Protein AF-W3A1I1-F1 (afdb_monomer)

Nearest PDB structures (foldseek):
  2uxw-assembly1_A-2  TM=9.397E-01  e=2.192E-12  Homo sapiens
  7s7g-assembly1_A  TM=9.292E-01  e=1.518E-12  Homo sapiens
  3b96-assembly1_A-2  TM=9.663E-01  e=1.897E-11  Homo sapiens
  8phe-assembly1_B  TM=8.920E-01  e=2.279E-11  Homo sapiens
  3owa-assembly2_C  TM=7.353E-01  e=1.476E-08  Bacillus anthracis str. 'Ames Ancestor'

InterPro domains:
  IPR006089 Acyl-CoA dehydrogenase, conserved site [PS00073] (40-59)
  IPR009075 Acyl-CoA dehydrogenase/oxidase, C-terminal [PF00441] (5-78)
  IPR036250 Acyl-CoA dehydrogenase-like, C-terminal [SSF47203] (3-88)
  IPR049448 ACAD9/ACADV-like, C-terminal domain [PF21343] (129-245)

Organism: NCBI:txid1317064

Secondary structure (DSSP, 8-state):
-HHHHHHHHHTT-S--HHHHHHHHHHHHHHHHHHHHHHHHHHTHHHHSTTSTHHHHHHHHGGGGTSSS-HHHHHHHHHHHHHHHHHHHHHHHHHHHH-TTT-HHHHHHHHHHHHHHHHSPPP-TT--GGGHHHHHHHHHHHHHHHHHHHHHHHHHGGGGGG-HHHHHHHHHHHHHHHHHHHHHHHHHHHHHHT-TTHHHHHHHHHHHHHHHHHHHHHHHHHHHHSHHHHHHHHHHHHHHHHHTS--PPPTTS---

Solvent-accessible surface area (backbone atoms only — not comparable to full-atom values): 13987 Å² total; per-residue (Å²): 72,63,70,57,49,52,51,37,55,77,71,64,53,83,80,61,63,55,58,49,43,38,36,50,45,52,51,29,52,50,50,45,52,53,45,52,50,51,24,61,76,48,44,74,58,19,68,33,85,93,37,68,46,44,55,51,51,60,61,42,58,51,52,46,48,52,100,56,31,41,70,59,39,25,48,49,41,26,50,58,53,47,49,60,51,49,56,52,50,51,54,52,50,59,56,55,73,43,48,88,83,46,54,64,62,49,53,47,52,53,48,54,51,51,42,51,71,77,57,61,79,77,76,78,92,62,41,81,92,46,47,66,46,51,52,49,51,52,53,52,52,51,54,49,51,55,51,52,52,52,47,44,73,73,42,48,87,57,43,78,75,39,53,78,52,34,42,37,48,17,55,37,51,38,50,50,50,46,45,52,36,40,51,52,50,28,26,52,31,49,76,69,64,46,92,59,20,71,57,40,43,54,52,37,44,56,50,35,55,57,48,48,53,51,38,52,52,38,61,48,37,66,73,70,37,54,66,57,55,51,50,50,53,52,52,51,51,52,37,61,75,62,76,44,86,79,82,71,44,95,84,71,64,79,131

Sequence (255 aa):
MAFMTTGMIDRGDPSCEIEAAMCKVYGSEVAFTGINECIQVMGGTGFMKEWPFERLMRDCRILSIFEGTNEILRMLIALSGIRTAGERLSAVGKLLQNPLSDPSSAAKEISDRLQRKFSPTPLEGVHSSLRGPAELLQKRTADFGDAVEFLLRKHGKKIVDEQMQLERIADSAIALFAMTATISRATASLNAGIESAEHEKKLTTLYCDLTSDKIQSLLNGIKTAVKHDQQLREIANEVLKAEKYIPSHATGIDC

Structure (mmCIF, N/CA/C/O backbone):
data_AF-W3A1I1-F1
#
_entry.id   AF-W3A1I1-F1
#
loop_
_atom_site.group_PDB
_atom_site.id
_atom_site.type_symbol
_atom_site.label_atom_id
_atom_site.label_alt_id
_atom_site.label_comp_id
_atom_site.label_asym_id
_atom_site.label_entity_id
_atom_site.label_seq_id
_atom_site.pdbx_PDB_ins_code
_atom_site.Cartn_x
_atom_site.Cartn_y
_atom_site.Cartn_z
_atom_site.occupancy
_atom_site.B_iso_or_equiv
_atom_site.auth_seq_id
_atom_site.auth_comp_id
_atom_site.auth_asym_id
_atom_site.auth_atom_id
_atom_site.pdbx_PDB_model_num
ATOM 1 N N . MET A 1 1 ? 5.749 -7.956 -6.647 1.00 97.00 1 MET A N 1
ATOM 2 C CA . MET A 1 1 ? 4.733 -8.532 -5.745 1.00 97.00 1 MET A CA 1
ATOM 3 C C . MET A 1 1 ? 4.164 -9.811 -6.339 1.00 97.00 1 MET A C 1
ATOM 5 O O . MET A 1 1 ? 4.592 -10.850 -5.884 1.00 97.00 1 MET A O 1
ATOM 9 N N . ALA A 1 2 ? 3.351 -9.771 -7.407 1.00 96.75 2 ALA A N 1
ATOM 10 C CA . ALA A 1 2 ? 2.712 -10.972 -7.978 1.00 96.75 2 ALA A CA 1
ATOM 11 C C . ALA A 1 2 ? 3.659 -12.178 -8.160 1.00 96.75 2 ALA A C 1
ATOM 13 O O . ALA A 1 2 ? 3.474 -13.191 -7.501 1.00 96.75 2 ALA A O 1
ATOM 14 N N . PHE A 1 3 ? 4.733 -12.035 -8.946 1.00 96.75 3 PHE A N 1
ATOM 15 C CA . PHE A 1 3 ? 5.711 -13.117 -9.156 1.00 96.75 3 PHE A CA 1
ATOM 16 C C . PHE A 1 3 ? 6.478 -13.544 -7.895 1.00 96.75 3 PHE A C 1
ATOM 18 O O . PHE A 1 3 ? 6.933 -14.679 -7.798 1.00 96.75 3 PHE A O 1
ATOM 25 N N . MET A 1 4 ? 6.639 -12.640 -6.925 1.00 96.06 4 MET A N 1
ATOM 26 C CA . MET A 1 4 ? 7.259 -12.980 -5.643 1.00 96.06 4 MET A CA 1
ATOM 27 C C . MET A 1 4 ? 6.320 -13.874 -4.830 1.00 96.06 4 MET A C 1
ATOM 29 O O . MET A 1 4 ? 6.761 -14.900 -4.326 1.00 96.06 4 MET A O 1
ATOM 33 N N . THR A 1 5 ? 5.035 -13.519 -4.770 1.00 96.69 5 THR A N 1
ATOM 34 C CA . THR A 1 5 ? 3.997 -14.296 -4.088 1.00 96.69 5 THR A CA 1
ATOM 35 C C . THR A 1 5 ? 3.774 -15.651 -4.755 1.00 96.69 5 THR A C 1
ATOM 37 O O . THR A 1 5 ? 3.736 -16.660 -4.063 1.00 96.69 5 THR A O 1
ATOM 40 N N . THR A 1 6 ? 3.696 -15.724 -6.089 1.00 96.12 6 THR A N 1
ATOM 41 C CA . THR A 1 6 ? 3.586 -17.026 -6.774 1.00 96.12 6 THR A CA 1
ATOM 42 C C . THR A 1 6 ? 4.820 -17.885 -6.523 1.00 96.12 6 THR A C 1
ATOM 44 O O . THR A 1 6 ? 4.684 -19.062 -6.230 1.00 96.12 6 THR A O 1
ATOM 47 N N . GLY A 1 7 ? 6.017 -17.290 -6.515 1.00 96.12 7 GLY A N 1
ATOM 48 C CA . GLY A 1 7 ? 7.240 -18.008 -6.162 1.00 96.12 7 GLY A CA 1
ATOM 49 C C . GLY A 1 7 ? 7.265 -18.523 -4.716 1.00 96.12 7 GLY A C 1
ATOM 50 O O . GLY A 1 7 ? 7.893 -19.544 -4.462 1.00 96.12 7 GLY A O 1
ATOM 51 N N . MET A 1 8 ? 6.609 -17.846 -3.765 1.00 95.12 8 MET A N 1
ATOM 52 C CA . MET A 1 8 ? 6.419 -18.361 -2.396 1.00 95.12 8 MET A CA 1
ATOM 53 C C . MET A 1 8 ? 5.494 -19.583 -2.391 1.00 95.12 8 MET A C 1
ATOM 55 O O . MET A 1 8 ? 5.817 -20.596 -1.774 1.00 95.12 8 MET A O 1
ATOM 59 N N . ILE A 1 9 ? 4.392 -19.516 -3.144 1.00 94.81 9 ILE A N 1
ATOM 60 C CA . ILE A 1 9 ? 3.437 -20.622 -3.290 1.00 94.81 9 ILE A CA 1
ATOM 61 C C . ILE A 1 9 ? 4.110 -21.839 -3.936 1.00 94.81 9 ILE A C 1
ATOM 63 O O . ILE A 1 9 ? 3.995 -22.945 -3.413 1.00 94.81 9 ILE A O 1
ATOM 67 N N . ASP A 1 10 ? 4.867 -21.640 -5.017 1.00 96.50 10 ASP A N 1
ATOM 68 C CA . ASP A 1 10 ? 5.551 -22.720 -5.739 1.00 96.50 10 ASP A CA 1
ATOM 69 C C . ASP A 1 10 ? 6.618 -23.422 -4.881 1.00 96.50 10 ASP A C 1
ATOM 71 O O . ASP A 1 10 ? 6.869 -24.615 -5.050 1.00 96.50 10 ASP A O 1
ATOM 75 N N . ARG A 1 11 ? 7.238 -22.705 -3.931 1.00 95.00 11 ARG A N 1
ATOM 76 C CA . ARG A 1 11 ? 8.167 -23.288 -2.946 1.00 95.00 11 ARG A CA 1
ATOM 77 C C . ARG A 1 11 ? 7.470 -24.046 -1.815 1.00 95.00 11 ARG A C 1
ATOM 79 O O . ARG A 1 11 ? 8.143 -24.760 -1.075 1.00 95.00 11 ARG A O 1
ATOM 86 N N . GLY A 1 12 ? 6.153 -23.900 -1.675 1.00 92.38 12 GLY A N 1
ATOM 87 C CA . GLY A 1 12 ? 5.393 -24.444 -0.554 1.00 92.38 12 GLY A CA 1
ATOM 88 C C . GLY A 1 12 ? 5.574 -23.655 0.746 1.00 92.38 12 GLY A C 1
ATOM 89 O O . GLY A 1 12 ? 5.469 -24.247 1.822 1.00 92.38 12 GLY A O 1
ATOM 90 N N . ASP A 1 13 ? 5.856 -22.347 0.668 1.00 91.25 13 ASP A N 1
ATOM 91 C CA . ASP A 1 13 ? 5.963 -21.496 1.856 1.00 91.25 13 ASP A CA 1
ATOM 92 C C . ASP A 1 13 ? 4.614 -21.488 2.617 1.00 91.25 13 ASP A C 1
ATOM 94 O O . ASP A 1 13 ? 3.542 -21.404 2.002 1.00 91.25 13 ASP A O 1
ATOM 98 N N . PRO A 1 14 ? 4.623 -21.587 3.959 1.00 75.31 14 PRO A N 1
ATOM 99 C CA . PRO A 1 14 ? 3.393 -21.644 4.736 1.00 75.31 14 PRO A CA 1
ATOM 100 C C . PRO A 1 14 ? 2.635 -20.311 4.653 1.00 75.31 14 PRO A C 1
ATOM 102 O O . PRO A 1 14 ? 3.198 -19.260 4.941 1.00 75.31 14 PRO A O 1
ATOM 105 N N . SER A 1 15 ? 1.344 -20.386 4.302 1.00 82.81 15 SER A N 1
ATOM 106 C CA . SER A 1 15 ? 0.356 -19.288 4.289 1.00 82.81 15 SER A CA 1
ATOM 107 C C . SER A 1 15 ? 0.797 -18.004 3.561 1.00 82.81 15 SER A C 1
ATOM 109 O O . SER A 1 15 ? 1.339 -17.096 4.178 1.00 82.81 15 SER A O 1
ATOM 111 N N . CYS A 1 16 ? 0.463 -17.884 2.271 1.00 91.88 16 CYS A N 1
ATOM 112 C CA . CYS A 1 16 ? 0.697 -16.678 1.448 1.00 91.88 16 CYS A CA 1
ATOM 113 C C . CYS A 1 16 ? -0.545 -15.764 1.341 1.00 91.88 16 CYS A C 1
ATOM 115 O O . CYS A 1 16 ? -0.722 -15.028 0.368 1.00 91.88 16 CYS A O 1
ATOM 117 N N . GLU A 1 17 ? -1.475 -15.880 2.290 1.00 92.69 17 GLU A N 1
ATOM 118 C CA . GLU A 1 17 ? -2.806 -15.257 2.237 1.00 92.69 17 GLU A CA 1
ATOM 119 C C . GLU A 1 17 ? -2.725 -13.727 2.324 1.00 92.69 17 GLU A C 1
ATOM 121 O O . GLU A 1 17 ? -3.408 -13.014 1.585 1.00 92.69 17 GLU A O 1
ATOM 126 N N . ILE A 1 18 ? -1.857 -13.218 3.203 1.00 94.81 18 ILE A N 1
ATOM 127 C CA . ILE A 1 18 ? -1.658 -11.780 3.402 1.00 94.81 18 ILE A CA 1
ATOM 128 C C . ILE A 1 18 ? -0.973 -11.181 2.169 1.00 94.81 18 ILE A C 1
ATOM 130 O O . ILE A 1 18 ? -1.408 -10.147 1.664 1.00 94.81 18 ILE A O 1
ATOM 134 N N . GLU A 1 19 ? 0.053 -11.844 1.640 1.00 96.25 19 GLU A N 1
ATOM 135 C CA . GLU A 1 19 ? 0.784 -11.432 0.443 1.00 96.25 19 GLU A CA 1
ATOM 136 C C . GLU A 1 19 ? -0.127 -11.418 -0.790 1.00 96.25 19 GLU A C 1
ATOM 138 O O . GLU A 1 19 ? -0.058 -10.488 -1.597 1.00 96.25 19 GLU A O 1
ATOM 143 N N . ALA A 1 20 ? -1.016 -12.407 -0.927 1.00 96.44 20 ALA A N 1
ATOM 144 C CA . ALA A 1 20 ? -2.016 -12.452 -1.991 1.00 96.44 20 ALA A CA 1
ATOM 145 C C . ALA A 1 20 ? -3.022 -11.294 -1.876 1.00 96.44 20 ALA A C 1
ATOM 147 O O . ALA A 1 20 ? -3.282 -10.604 -2.867 1.00 96.44 20 ALA A O 1
ATOM 148 N N . ALA A 1 21 ? -3.524 -11.011 -0.669 1.00 97.75 21 ALA A N 1
ATOM 149 C CA . ALA A 1 21 ? -4.403 -9.868 -0.425 1.00 97.75 21 ALA A CA 1
ATOM 150 C C . ALA A 1 21 ? -3.706 -8.535 -0.755 1.00 97.75 21 ALA A C 1
ATOM 152 O O . ALA A 1 21 ? -4.279 -7.688 -1.445 1.00 97.75 21 ALA A O 1
ATOM 153 N N . MET A 1 22 ? -2.445 -8.365 -0.339 1.00 98.44 22 MET A N 1
ATOM 154 C CA . MET A 1 22 ? -1.644 -7.182 -0.672 1.00 98.44 22 MET A CA 1
ATOM 155 C C . MET A 1 22 ? -1.449 -7.036 -2.185 1.00 98.44 22 MET A C 1
ATOM 157 O O . MET A 1 22 ? -1.569 -5.931 -2.713 1.00 98.44 22 MET A O 1
ATOM 161 N N . CYS A 1 23 ? -1.183 -8.138 -2.897 1.00 97.88 23 CYS A N 1
ATOM 162 C CA . CYS A 1 23 ? -1.087 -8.151 -4.356 1.00 97.88 23 CYS A CA 1
ATOM 163 C C . CYS A 1 23 ? -2.375 -7.678 -5.028 1.00 97.88 23 CYS A C 1
ATOM 165 O O . CYS A 1 23 ? -2.304 -6.871 -5.954 1.00 97.88 23 CYS A O 1
ATOM 167 N N . LYS A 1 24 ? -3.533 -8.160 -4.567 1.00 98.00 24 LYS A N 1
ATOM 168 C CA . LYS A 1 24 ? -4.839 -7.807 -5.131 1.00 98.00 24 LYS A CA 1
ATOM 169 C C . LYS A 1 24 ? -5.129 -6.318 -4.951 1.00 98.00 24 LYS A C 1
ATOM 171 O O . LYS A 1 24 ? -5.426 -5.625 -5.929 1.00 98.00 24 LYS A O 1
ATOM 176 N N . VAL A 1 25 ? -5.001 -5.809 -3.723 1.00 98.62 25 VAL A N 1
ATOM 177 C CA . VAL A 1 25 ? -5.250 -4.389 -3.422 1.00 98.62 25 VAL A CA 1
ATOM 178 C C . VAL A 1 25 ? -4.300 -3.504 -4.228 1.00 98.62 25 VAL A C 1
ATOM 180 O O . VAL A 1 25 ? -4.753 -2.654 -4.991 1.00 98.62 25 VAL A O 1
ATOM 183 N N . TYR A 1 26 ? -2.992 -3.767 -4.153 1.00 98.44 26 TYR A N 1
ATOM 184 C CA . TYR A 1 26 ? -1.992 -2.965 -4.855 1.00 98.44 26 TYR A CA 1
ATOM 185 C C . TYR A 1 26 ? -2.172 -3.005 -6.377 1.00 98.44 26 TYR A C 1
ATOM 187 O O . TYR A 1 26 ? -2.166 -1.969 -7.039 1.00 98.44 26 TYR A O 1
ATOM 195 N N . GLY A 1 27 ? -2.352 -4.201 -6.943 1.00 98.00 27 GLY A N 1
ATOM 196 C CA . GLY A 1 27 ? -2.474 -4.394 -8.385 1.00 98.00 27 GLY A CA 1
ATOM 197 C C . GLY A 1 27 ? -3.711 -3.721 -8.973 1.00 98.00 27 GLY A C 1
ATOM 198 O O . GLY A 1 27 ? -3.608 -3.065 -10.006 1.00 98.00 27 GLY A O 1
ATOM 199 N N . SER A 1 28 ? -4.862 -3.834 -8.303 1.00 98.31 28 SER A N 1
ATOM 200 C CA . SER A 1 28 ? -6.108 -3.209 -8.767 1.00 98.31 28 SER A CA 1
ATOM 201 C C . SER A 1 28 ? -6.040 -1.676 -8.759 1.00 98.31 28 SER A C 1
ATOM 203 O O . SER A 1 28 ? -6.478 -1.039 -9.716 1.00 98.31 28 SER A O 1
ATOM 205 N N . GLU A 1 29 ? -5.437 -1.071 -7.733 1.00 98.25 29 GLU A N 1
ATOM 206 C CA . GLU A 1 29 ? -5.317 0.391 -7.614 1.00 98.25 29 GLU A CA 1
ATOM 207 C C . GLU A 1 29 ? -4.276 0.981 -8.563 1.00 98.25 29 GLU A C 1
ATOM 209 O O . GLU A 1 29 ? -4.510 2.030 -9.171 1.00 98.25 29 GLU A O 1
ATOM 214 N N . VAL A 1 30 ? -3.147 0.290 -8.745 1.00 97.44 30 VAL A N 1
ATOM 215 C CA . VAL A 1 30 ? -2.136 0.680 -9.735 1.00 97.44 30 VAL A CA 1
ATOM 216 C C . VAL A 1 30 ? -2.687 0.551 -11.151 1.00 97.44 30 VAL A C 1
ATOM 218 O O . VAL A 1 30 ? -2.447 1.443 -11.961 1.00 97.44 30 VAL A O 1
ATOM 221 N N . ALA A 1 31 ? -3.459 -0.499 -11.454 1.00 97.25 31 ALA A N 1
ATOM 222 C CA . ALA A 1 31 ? -4.103 -0.644 -12.758 1.00 97.25 31 ALA A CA 1
ATOM 223 C C . ALA A 1 31 ? -5.079 0.508 -13.033 1.00 97.25 31 ALA A C 1
ATOM 225 O O . ALA A 1 31 ? -4.994 1.140 -14.084 1.00 97.25 31 ALA A O 1
ATOM 226 N N . PHE A 1 32 ? -5.952 0.824 -12.071 1.00 97.69 32 PHE A N 1
ATOM 227 C CA . PHE A 1 32 ? -6.907 1.924 -12.200 1.00 97.69 32 PHE A CA 1
ATOM 228 C C . PHE A 1 32 ? -6.202 3.270 -12.412 1.00 97.69 32 PHE A C 1
ATOM 230 O O . PHE A 1 32 ? -6.509 3.992 -13.358 1.00 97.69 32 PHE A O 1
ATOM 237 N N . THR A 1 33 ? -5.206 3.579 -11.576 1.00 97.62 33 THR A N 1
ATOM 238 C CA . THR A 1 33 ? -4.436 4.828 -11.679 1.00 97.62 33 THR A CA 1
ATOM 239 C C . THR A 1 33 ? -3.677 4.898 -13.003 1.00 97.62 33 THR A C 1
ATOM 241 O O . THR A 1 33 ? -3.738 5.910 -13.691 1.00 97.62 33 THR A O 1
ATOM 244 N N . GLY A 1 34 ? -3.008 3.814 -13.406 1.00 97.62 34 GLY A N 1
ATOM 245 C CA . GLY A 1 34 ? -2.243 3.763 -14.651 1.00 97.62 34 GLY A CA 1
ATOM 246 C C . GLY A 1 34 ? -3.113 3.981 -15.887 1.00 97.62 34 GLY A C 1
ATOM 247 O O . GLY A 1 34 ? -2.754 4.771 -16.755 1.00 97.62 34 GLY A O 1
ATOM 248 N N . ILE A 1 35 ? -4.285 3.341 -15.948 1.00 97.50 35 ILE A N 1
ATOM 249 C CA . ILE A 1 35 ? -5.236 3.535 -17.051 1.00 97.50 35 ILE A CA 1
ATOM 250 C C . ILE A 1 35 ? -5.772 4.972 -17.059 1.00 97.50 35 ILE A C 1
ATOM 252 O O . ILE A 1 35 ? -5.863 5.580 -18.127 1.00 97.50 35 ILE A O 1
ATOM 256 N N . ASN A 1 36 ? -6.082 5.531 -15.887 1.00 97.94 36 ASN A N 1
ATOM 257 C CA . ASN A 1 36 ? -6.545 6.910 -15.765 1.00 97.94 36 ASN A CA 1
ATOM 258 C C . ASN A 1 36 ? -5.500 7.918 -16.278 1.00 97.94 36 ASN A C 1
ATOM 260 O O . ASN A 1 36 ? -5.832 8.797 -17.072 1.00 97.94 36 ASN A O 1
ATOM 264 N N . GLU A 1 37 ? -4.229 7.749 -15.907 1.00 98.12 37 GLU A N 1
ATOM 265 C CA . GLU A 1 37 ? -3.139 8.587 -16.421 1.00 98.12 37 GLU A CA 1
ATOM 266 C C . GLU A 1 37 ? -2.945 8.416 -17.934 1.00 98.12 37 GLU A C 1
ATOM 268 O O . GLU A 1 37 ? -2.713 9.396 -18.641 1.00 98.12 37 GLU A O 1
ATOM 273 N N . CYS A 1 38 ? -3.113 7.205 -18.478 1.00 97.12 38 CYS A N 1
ATOM 274 C CA . CYS A 1 38 ? -3.091 7.003 -19.929 1.00 97.12 38 CYS A CA 1
ATOM 275 C C . CYS A 1 38 ? -4.192 7.802 -20.644 1.00 97.12 38 CYS A C 1
ATOM 277 O O . CYS A 1 38 ? -3.917 8.416 -21.675 1.00 97.12 38 CYS A O 1
ATOM 279 N N . ILE A 1 39 ? -5.418 7.834 -20.104 1.00 97.75 39 ILE A N 1
ATOM 280 C CA . ILE A 1 39 ? -6.500 8.672 -20.649 1.00 97.75 39 ILE A CA 1
ATOM 281 C C . ILE A 1 39 ? -6.098 10.147 -20.596 1.00 97.75 39 ILE A C 1
ATOM 283 O O . ILE A 1 39 ? -6.242 10.853 -21.592 1.00 97.75 39 ILE A O 1
ATOM 287 N N . GLN A 1 40 ? -5.546 10.599 -19.468 1.00 98.06 40 GLN A N 1
ATOM 288 C CA . GLN A 1 40 ? -5.141 11.989 -19.280 1.00 98.06 40 GLN A CA 1
ATOM 289 C C . GLN A 1 40 ? -4.050 12.423 -20.271 1.00 98.06 40 GLN A C 1
ATOM 291 O O . GLN A 1 40 ? -4.146 13.505 -20.850 1.00 98.06 40 GLN A O 1
ATOM 296 N N . VAL A 1 41 ? -3.049 11.571 -20.517 1.00 97.75 41 VAL A N 1
ATOM 297 C CA . VAL A 1 41 ? -1.990 11.808 -21.516 1.00 97.75 41 VAL A CA 1
ATOM 298 C C . VAL A 1 41 ? -2.567 11.906 -22.933 1.00 97.75 41 VAL A C 1
ATOM 300 O O . VAL A 1 41 ? -2.116 12.729 -23.727 1.00 97.75 41 VAL A O 1
ATOM 303 N N . MET A 1 42 ? -3.582 11.101 -23.250 1.00 96.88 42 MET A N 1
ATOM 304 C CA . MET A 1 42 ? -4.246 11.100 -24.560 1.00 96.88 42 MET A CA 1
ATOM 305 C C . MET A 1 42 ? -5.267 12.239 -24.732 1.00 96.88 42 MET A C 1
ATOM 307 O O . MET A 1 42 ? -5.735 12.484 -25.848 1.00 96.88 42 MET A O 1
ATOM 311 N N . GLY A 1 43 ? -5.636 12.931 -23.651 1.00 96.81 43 GLY A N 1
ATOM 312 C CA . GLY A 1 43 ? -6.650 13.983 -23.652 1.00 96.81 43 GLY A CA 1
ATOM 313 C C . GLY A 1 43 ? -8.016 13.477 -24.128 1.00 96.81 43 GLY A C 1
ATOM 314 O O . GLY A 1 43 ? -8.421 12.355 -23.829 1.00 96.81 43 GLY A O 1
ATOM 315 N N . GLY A 1 44 ? -8.727 14.293 -24.915 1.00 97.06 44 GLY A N 1
ATOM 316 C CA . GLY A 1 44 ? -10.053 13.936 -25.438 1.00 97.06 44 GLY A CA 1
ATOM 317 C C . GLY A 1 44 ? -10.065 12.609 -26.203 1.00 97.06 44 GLY A C 1
ATOM 318 O O . GLY A 1 44 ? -11.006 11.838 -26.063 1.00 97.06 44 GLY A O 1
ATOM 319 N N . THR A 1 45 ? -8.984 12.286 -26.919 1.00 97.00 45 THR A N 1
ATOM 320 C CA . THR A 1 45 ? -8.827 11.022 -27.655 1.00 97.00 45 THR A CA 1
ATOM 321 C C . THR A 1 45 ? -8.877 9.798 -26.742 1.00 97.00 45 THR A C 1
ATOM 323 O O . THR A 1 45 ? -9.408 8.765 -27.140 1.00 97.00 45 THR A O 1
ATOM 326 N N . GLY A 1 46 ? -8.377 9.906 -25.507 1.00 96.38 46 GLY A N 1
ATOM 327 C CA . GLY A 1 46 ? -8.447 8.828 -24.517 1.00 96.38 46 GLY A CA 1
ATOM 328 C C . GLY A 1 46 ? -9.874 8.513 -24.059 1.00 96.38 46 GLY A C 1
ATOM 329 O O . GLY A 1 46 ? -10.140 7.402 -23.607 1.00 96.38 46 GLY A O 1
ATOM 330 N N . PHE A 1 47 ? -10.796 9.467 -24.209 1.00 97.06 47 PHE A N 1
ATOM 331 C CA . PHE A 1 47 ? -12.215 9.315 -23.877 1.00 97.06 47 PHE A CA 1
ATOM 332 C C . PHE A 1 47 ? -13.053 8.755 -25.041 1.00 97.06 47 PHE A C 1
ATOM 334 O O . PHE A 1 47 ? -14.195 8.338 -24.853 1.00 97.06 47 PHE A O 1
ATOM 341 N N . MET A 1 48 ? -12.496 8.745 -26.253 1.00 97.81 48 MET A N 1
ATOM 342 C CA . MET A 1 48 ? -13.183 8.299 -27.462 1.00 97.81 48 MET A CA 1
ATOM 343 C C . MET A 1 48 ? -13.170 6.765 -27.578 1.00 97.81 48 MET A C 1
ATOM 345 O O . MET A 1 48 ? -12.168 6.115 -27.276 1.00 97.81 48 MET A O 1
ATOM 349 N N . LYS A 1 49 ? -14.281 6.175 -28.044 1.00 96.88 49 LYS A N 1
ATOM 350 C CA . LYS A 1 49 ? -14.479 4.709 -28.123 1.00 96.88 49 LYS A CA 1
ATOM 351 C C . LYS A 1 49 ? -13.596 4.017 -29.162 1.00 96.88 49 LYS A C 1
ATOM 353 O O . LYS A 1 49 ? -13.445 2.798 -29.133 1.00 96.88 49 LYS A O 1
ATOM 358 N N . GLU A 1 50 ? -13.040 4.781 -30.093 1.00 96.62 50 GLU A N 1
ATOM 359 C CA . GLU A 1 50 ? -12.112 4.320 -31.121 1.00 96.62 50 GLU A CA 1
ATOM 360 C C . GLU A 1 50 ? -10.809 3.779 -30.510 1.00 96.62 50 GLU A C 1
ATOM 362 O O . GLU A 1 50 ? -10.146 2.942 -31.123 1.00 96.62 50 GLU A O 1
ATOM 367 N N . TRP A 1 51 ? -10.462 4.211 -29.291 1.00 95.06 51 TRP A N 1
ATOM 368 C CA . TRP A 1 51 ? -9.271 3.780 -28.563 1.00 95.06 51 TRP A CA 1
ATOM 369 C C . TRP A 1 51 ? -9.634 2.921 -27.344 1.00 95.06 51 TRP A C 1
ATOM 371 O O . TRP A 1 51 ? -10.695 3.086 -26.746 1.00 95.06 51 TRP A O 1
ATOM 381 N N . PRO A 1 52 ? -8.755 1.995 -26.919 1.00 96.06 52 PRO A N 1
ATOM 382 C CA . PRO A 1 52 ? -9.104 1.020 -25.887 1.00 96.06 52 PRO A CA 1
ATOM 383 C C . PRO A 1 52 ? -9.206 1.610 -24.473 1.00 96.06 52 PRO A C 1
ATOM 385 O O . PRO A 1 52 ? -9.684 0.916 -23.578 1.00 96.06 52 PRO A O 1
ATOM 388 N N . PHE A 1 53 ? -8.748 2.843 -24.242 1.00 96.38 53 PHE A N 1
ATOM 389 C CA . PHE A 1 53 ? -8.550 3.388 -22.897 1.00 96.38 53 PHE A CA 1
ATOM 390 C C . PHE A 1 53 ? -9.849 3.526 -22.095 1.00 96.38 53 PHE A C 1
ATOM 392 O O . PHE A 1 53 ? -9.895 3.079 -20.951 1.00 96.38 53 PHE A O 1
ATOM 399 N N . GLU A 1 54 ? -10.923 4.053 -22.695 1.00 96.31 54 GLU A N 1
ATOM 400 C CA . GLU A 1 54 ? -12.225 4.176 -22.019 1.00 96.31 54 GLU A CA 1
ATOM 401 C C . GLU A 1 54 ? -12.775 2.807 -21.590 1.00 96.31 54 GLU A C 1
ATOM 403 O O . GLU A 1 54 ? -13.290 2.644 -20.481 1.00 96.31 54 GLU A O 1
ATOM 408 N N . ARG A 1 55 ? -12.583 1.788 -22.440 1.00 97.62 55 ARG A N 1
ATOM 409 C CA . ARG A 1 55 ? -13.002 0.419 -22.142 1.00 97.62 55 ARG A CA 1
ATOM 410 C C . ARG A 1 55 ? -12.184 -0.160 -21.002 1.00 97.62 55 ARG A C 1
ATOM 412 O O . ARG A 1 55 ? -12.771 -0.672 -20.058 1.00 97.62 55 ARG A O 1
ATOM 419 N N . LEU A 1 56 ? -10.859 -0.026 -21.061 1.00 97.81 56 LEU A N 1
ATOM 420 C CA . LEU A 1 56 ? -9.971 -0.474 -19.989 1.00 97.81 56 LEU A CA 1
ATOM 421 C C . LEU A 1 56 ? -10.332 0.183 -18.651 1.00 97.81 56 LEU A C 1
ATOM 423 O O . LEU A 1 56 ? -10.334 -0.501 -17.634 1.00 97.81 56 LEU A O 1
ATOM 427 N N . MET A 1 57 ? -10.702 1.468 -18.655 1.00 96.88 57 MET A N 1
ATOM 428 C CA . MET A 1 57 ? -11.112 2.203 -17.452 1.00 96.88 57 MET A CA 1
ATOM 429 C C . MET A 1 57 ? -12.408 1.655 -16.846 1.00 96.88 57 MET A C 1
ATOM 431 O O . MET A 1 57 ? -12.527 1.505 -15.628 1.00 96.88 57 MET A O 1
ATOM 435 N N . ARG A 1 58 ? -13.392 1.321 -17.687 1.00 97.56 58 ARG A N 1
ATOM 436 C CA . ARG A 1 58 ? -14.626 0.667 -17.229 1.00 97.56 58 ARG A CA 1
ATOM 437 C C . ARG A 1 58 ? -14.351 -0.738 -16.701 1.00 97.56 58 ARG A C 1
ATOM 439 O O . ARG A 1 58 ? -14.834 -1.083 -15.625 1.00 97.56 58 ARG A O 1
ATOM 446 N N . ASP A 1 59 ? -13.561 -1.518 -17.430 1.00 97.69 59 ASP A N 1
ATOM 447 C CA . ASP A 1 59 ? -13.280 -2.915 -17.105 1.00 97.69 59 ASP A CA 1
ATOM 448 C C . ASP A 1 59 ? -12.468 -3.034 -15.808 1.00 97.69 59 ASP A C 1
ATOM 450 O O . ASP A 1 59 ? -12.763 -3.880 -14.967 1.00 97.69 59 ASP A O 1
ATOM 454 N N . CYS A 1 60 ? -11.488 -2.156 -15.575 1.00 97.12 60 CYS A N 1
ATOM 455 C CA . CYS A 1 60 ? -10.657 -2.233 -14.375 1.00 97.12 60 CYS A CA 1
ATOM 456 C C . CYS A 1 60 ? -11.408 -1.856 -13.090 1.00 97.12 60 CYS A C 1
ATOM 458 O O . CYS A 1 60 ? -10.959 -2.204 -11.997 1.00 97.12 60 CYS A O 1
ATOM 460 N N . ARG A 1 61 ? -12.561 -1.174 -13.176 1.00 96.81 61 ARG A N 1
ATOM 461 C CA . ARG A 1 61 ? -13.292 -0.699 -11.990 1.00 96.81 61 ARG A CA 1
ATOM 462 C C . ARG A 1 61 ? -13.777 -1.836 -11.094 1.00 96.81 61 ARG A C 1
ATOM 464 O O . ARG A 1 61 ? -13.823 -1.652 -9.876 1.00 96.81 61 ARG A O 1
ATOM 471 N N . ILE A 1 62 ? -14.126 -2.989 -11.669 1.00 98.00 62 ILE A N 1
ATOM 472 C CA . ILE A 1 62 ? -14.598 -4.147 -10.896 1.00 98.00 62 ILE A CA 1
ATOM 473 C C . ILE A 1 62 ? -13.482 -4.774 -10.052 1.00 98.00 62 ILE A C 1
ATOM 475 O O . ILE A 1 62 ? -13.769 -5.384 -9.021 1.00 98.00 62 ILE A O 1
ATOM 479 N N . LEU A 1 63 ? -12.213 -4.568 -10.431 1.00 97.62 63 LEU A N 1
ATOM 480 C CA . LEU A 1 63 ? -11.065 -5.211 -9.791 1.00 97.62 63 LEU A CA 1
ATOM 481 C C . LEU A 1 63 ? -10.907 -4.821 -8.320 1.00 97.62 63 LEU A C 1
ATOM 483 O O . LEU A 1 63 ? -10.446 -5.633 -7.524 1.00 97.62 63 LEU A O 1
ATOM 487 N N . SER A 1 64 ? -11.325 -3.617 -7.923 1.00 97.31 64 SER A N 1
ATOM 488 C CA . SER A 1 64 ? -11.288 -3.197 -6.516 1.00 97.31 64 SER A CA 1
ATOM 489 C C . SER A 1 64 ? -12.479 -3.691 -5.685 1.00 97.31 64 SER A C 1
ATOM 491 O O . SER A 1 64 ? -12.477 -3.530 -4.467 1.00 97.31 64 SER A O 1
ATOM 493 N N . ILE A 1 65 ? -13.478 -4.327 -6.310 1.00 98.06 65 ILE A N 1
ATOM 494 C CA . ILE A 1 65 ? -14.728 -4.753 -5.660 1.00 98.06 65 ILE A CA 1
ATOM 495 C C . ILE A 1 65 ? -14.808 -6.277 -5.541 1.00 98.06 65 ILE A C 1
ATOM 497 O O . ILE A 1 65 ? -15.085 -6.794 -4.460 1.00 98.06 65 ILE A O 1
ATOM 501 N N . PHE A 1 66 ? -14.604 -7.001 -6.642 1.00 95.44 66 PHE A N 1
ATOM 502 C CA . PHE A 1 66 ? -14.730 -8.460 -6.648 1.00 95.44 66 PHE A CA 1
ATOM 503 C C . PHE A 1 66 ? -13.544 -9.154 -5.949 1.00 95.44 66 PHE A C 1
ATOM 505 O O . PHE A 1 66 ? -12.533 -8.514 -5.657 1.00 95.44 66 PHE A O 1
ATOM 512 N N . GLU A 1 67 ? -13.687 -10.453 -5.657 1.00 94.31 67 GLU A N 1
ATOM 513 C CA . GLU A 1 67 ? -12.674 -11.260 -4.940 1.00 94.31 67 GLU A CA 1
ATOM 514 C C . GLU A 1 67 ? -12.269 -10.658 -3.578 1.00 94.31 67 GLU A C 1
ATOM 516 O O . GLU A 1 67 ? -11.124 -10.738 -3.138 1.00 94.31 67 GLU A O 1
ATOM 521 N N . GLY A 1 68 ? -13.250 -10.038 -2.911 1.00 96.12 68 GLY A N 1
ATOM 522 C CA . GLY A 1 68 ? -13.066 -9.231 -1.708 1.00 96.12 68 GLY A CA 1
ATOM 523 C C . GLY A 1 68 ? -12.806 -7.768 -2.060 1.00 96.12 68 GLY A C 1
ATOM 524 O O . GLY A 1 68 ? -11.876 -7.451 -2.802 1.00 96.12 68 GLY A O 1
ATOM 525 N N . THR A 1 69 ? -13.615 -6.852 -1.520 1.00 98.31 69 THR A N 1
ATOM 526 C CA . THR A 1 69 ? -13.385 -5.419 -1.748 1.00 98.31 69 THR A CA 1
ATOM 527 C C . THR A 1 69 ? -12.036 -5.011 -1.170 1.00 98.31 69 THR A C 1
ATOM 529 O O . THR A 1 69 ? -11.561 -5.605 -0.195 1.00 98.31 69 THR A O 1
ATOM 532 N N . ASN A 1 70 ? -11.403 -3.995 -1.755 1.00 98.50 70 ASN A N 1
ATOM 533 C CA . ASN A 1 70 ? -10.100 -3.546 -1.275 1.00 98.50 70 ASN A CA 1
ATOM 534 C C . ASN A 1 70 ? -10.150 -3.127 0.204 1.00 98.50 70 ASN A C 1
ATOM 536 O O . ASN A 1 70 ? -9.215 -3.414 0.945 1.00 98.50 70 ASN A O 1
ATOM 540 N N . GLU A 1 71 ? -11.258 -2.549 0.669 1.00 98.25 71 GLU A N 1
ATOM 541 C CA . GLU A 1 71 ? -11.446 -2.155 2.071 1.00 98.25 71 GLU A CA 1
ATOM 542 C C . GLU A 1 71 ? -11.495 -3.375 3.003 1.00 98.25 71 GLU A C 1
ATOM 544 O O . GLU A 1 71 ? -10.840 -3.389 4.046 1.00 98.25 71 GLU A O 1
ATOM 549 N N . ILE A 1 72 ? -12.207 -4.438 2.616 1.00 97.88 72 ILE A N 1
ATOM 550 C CA . ILE A 1 72 ? -12.263 -5.680 3.400 1.00 97.88 72 ILE A CA 1
ATOM 551 C C . ILE A 1 72 ? -10.897 -6.373 3.417 1.00 97.88 72 ILE A C 1
ATOM 553 O O . ILE A 1 72 ? -10.455 -6.839 4.468 1.00 97.88 72 ILE A O 1
ATOM 557 N N . LEU A 1 73 ? -10.188 -6.396 2.285 1.00 98.38 73 LEU A N 1
ATOM 558 C CA . LEU A 1 73 ? -8.841 -6.961 2.211 1.00 98.38 73 LEU A CA 1
ATOM 559 C C . LEU A 1 73 ? -7.832 -6.154 3.036 1.00 98.38 73 LEU A C 1
ATOM 561 O O . LEU A 1 73 ? -6.977 -6.748 3.688 1.00 98.38 73 LEU A O 1
ATOM 565 N N . ARG A 1 74 ? -7.956 -4.824 3.100 1.00 98.56 74 ARG A N 1
ATOM 566 C CA . ARG A 1 74 ? -7.159 -3.996 4.020 1.00 98.56 74 ARG A CA 1
ATOM 567 C C . ARG A 1 74 ? -7.396 -4.382 5.476 1.00 98.56 74 ARG A C 1
ATOM 569 O O . ARG A 1 74 ? -6.434 -4.546 6.225 1.00 98.56 74 ARG A O 1
ATOM 576 N N . MET A 1 75 ? -8.652 -4.590 5.876 1.00 97.94 75 MET A N 1
ATOM 577 C CA . MET A 1 75 ? -8.963 -5.058 7.233 1.00 97.94 75 MET A CA 1
ATOM 578 C C . MET A 1 75 ? -8.371 -6.444 7.501 1.00 97.94 75 MET A C 1
ATOM 580 O O . MET A 1 75 ? -7.781 -6.655 8.561 1.00 97.94 75 MET A O 1
ATOM 584 N N . LEU A 1 76 ? -8.453 -7.365 6.535 1.00 96.69 76 LEU A N 1
ATOM 585 C CA . LEU A 1 76 ? -7.831 -8.688 6.626 1.00 96.69 76 LEU A CA 1
ATOM 586 C C . LEU A 1 76 ? -6.312 -8.586 6.827 1.00 96.69 76 LEU A C 1
ATOM 588 O O . LEU A 1 76 ? -5.780 -9.217 7.741 1.00 96.69 76 LEU A O 1
ATOM 592 N N . ILE A 1 77 ? -5.626 -7.779 6.010 1.00 97.31 77 ILE A N 1
ATOM 593 C CA . ILE A 1 77 ? -4.173 -7.562 6.079 1.00 97.31 77 ILE A CA 1
ATOM 594 C C . ILE A 1 77 ? -3.781 -7.021 7.457 1.00 97.31 77 ILE A C 1
ATOM 596 O O . ILE A 1 77 ? -2.906 -7.583 8.121 1.00 97.31 77 ILE A O 1
ATOM 600 N N . ALA A 1 78 ? -4.446 -5.954 7.912 1.00 97.06 78 ALA A N 1
ATOM 601 C CA . ALA A 1 78 ? -4.129 -5.322 9.185 1.00 97.06 78 ALA A CA 1
ATOM 602 C C . ALA A 1 78 ? -4.384 -6.266 10.367 1.00 97.06 78 ALA A C 1
ATOM 604 O O . ALA A 1 78 ? -3.497 -6.469 11.195 1.00 97.06 78 ALA A O 1
ATOM 605 N N . LEU A 1 79 ? -5.568 -6.878 10.444 1.00 94.94 79 LEU A N 1
ATOM 606 C CA . LEU A 1 79 ? -5.957 -7.710 11.584 1.00 94.94 79 LEU A CA 1
ATOM 607 C C . LEU A 1 79 ? -5.165 -9.016 11.659 1.00 94.94 79 LEU A C 1
ATOM 609 O O . LEU A 1 79 ? -4.767 -9.414 12.756 1.00 94.94 79 LEU A O 1
ATOM 613 N N . SER A 1 80 ? -4.885 -9.656 10.521 1.00 92.81 80 SER A N 1
ATOM 614 C CA . SER A 1 80 ? -4.091 -10.892 10.490 1.00 92.81 80 SER A CA 1
ATOM 615 C C . SER A 1 80 ? -2.653 -10.635 10.946 1.00 92.81 80 SER A C 1
ATOM 617 O O . SER A 1 80 ? -2.128 -11.374 11.780 1.00 92.81 80 SER A O 1
ATOM 619 N N . GLY A 1 81 ? -2.039 -9.534 10.493 1.00 88.50 81 GLY A N 1
ATOM 620 C CA . GLY A 1 81 ? -0.711 -9.122 10.955 1.00 88.50 81 GLY A CA 1
ATOM 621 C C . GLY A 1 81 ? -0.685 -8.728 12.438 1.00 88.50 81 GLY A C 1
ATOM 622 O O . GLY A 1 81 ? 0.183 -9.171 13.196 1.00 88.50 81 GLY A O 1
ATOM 623 N N . ILE A 1 82 ? -1.669 -7.938 12.881 1.00 90.44 82 ILE A N 1
ATOM 624 C CA . ILE A 1 82 ? -1.795 -7.478 14.272 1.00 90.44 82 ILE A CA 1
ATOM 625 C C . ILE A 1 82 ? -2.018 -8.645 15.233 1.00 90.44 82 ILE A C 1
ATOM 627 O O . ILE A 1 82 ? -1.464 -8.625 16.330 1.00 90.44 82 ILE A O 1
ATOM 631 N N . ARG A 1 83 ? -2.785 -9.672 14.851 1.00 87.75 83 ARG A N 1
ATOM 632 C CA . ARG A 1 83 ? -3.000 -10.863 15.684 1.00 87.75 83 ARG A CA 1
ATOM 633 C C . ARG A 1 83 ? -1.674 -11.533 16.042 1.00 87.75 83 ARG A C 1
ATOM 635 O O . ARG A 1 83 ? -1.390 -11.721 17.224 1.00 87.75 83 ARG A O 1
ATOM 642 N N . THR A 1 84 ? -0.839 -11.804 15.041 1.00 83.75 84 THR A N 1
ATOM 643 C CA . THR A 1 84 ? 0.493 -12.396 15.232 1.00 83.75 84 THR A CA 1
ATOM 644 C C . THR A 1 84 ? 1.377 -11.517 16.123 1.00 83.75 84 THR A C 1
ATOM 646 O O . THR A 1 84 ? 2.076 -12.013 17.010 1.00 83.75 84 THR A O 1
ATOM 649 N N . ALA A 1 85 ? 1.325 -10.193 15.942 1.00 82.69 85 ALA A N 1
ATOM 650 C CA . ALA A 1 85 ? 2.052 -9.249 16.793 1.00 82.69 85 ALA A CA 1
ATOM 651 C C . ALA A 1 85 ? 1.524 -9.225 18.243 1.00 82.69 85 ALA A C 1
ATOM 653 O O . ALA A 1 85 ? 2.311 -9.192 19.191 1.00 82.69 85 ALA A O 1
ATOM 654 N N . GLY A 1 86 ? 0.206 -9.286 18.433 1.00 82.81 86 GLY A N 1
ATOM 655 C CA . GLY A 1 86 ? -0.456 -9.289 19.737 1.00 82.81 86 GLY A CA 1
ATOM 656 C C . GLY A 1 86 ? -0.185 -10.555 20.548 1.00 82.81 86 GLY A C 1
ATOM 657 O O . GLY A 1 86 ? 0.029 -10.468 21.760 1.00 82.81 86 GLY A O 1
ATOM 658 N N . GLU A 1 87 ? -0.126 -11.718 19.896 1.00 82.31 87 GLU A N 1
ATOM 659 C CA . GLU A 1 87 ? 0.263 -12.991 20.518 1.00 82.31 87 GLU A CA 1
ATOM 660 C C . GLU A 1 87 ? 1.703 -12.920 21.060 1.00 82.31 87 GLU A C 1
ATOM 662 O O . GLU A 1 87 ? 1.947 -13.248 22.226 1.00 82.31 87 GLU A O 1
ATOM 667 N N . ARG A 1 88 ? 2.640 -12.373 20.270 1.00 74.38 88 ARG A N 1
ATOM 668 C CA . ARG A 1 88 ? 4.034 -12.135 20.694 1.00 74.38 88 ARG A CA 1
ATOM 669 C C . ARG A 1 88 ? 4.132 -11.122 21.835 1.00 74.38 88 ARG A C 1
ATOM 671 O O . ARG A 1 88 ? 4.823 -11.373 22.821 1.00 74.38 88 ARG A O 1
ATOM 678 N N . LEU A 1 89 ? 3.427 -9.992 21.738 1.00 72.75 89 LEU A N 1
ATOM 679 C CA . LEU A 1 89 ? 3.450 -8.955 22.773 1.00 72.75 89 LEU A CA 1
ATOM 680 C C . LEU A 1 89 ? 2.863 -9.464 24.097 1.00 72.75 89 LEU A C 1
ATOM 682 O O . LEU A 1 89 ? 3.392 -9.152 25.160 1.00 72.75 89 LEU A O 1
ATOM 686 N N . SER A 1 90 ? 1.815 -10.288 24.039 1.00 75.94 90 SER A N 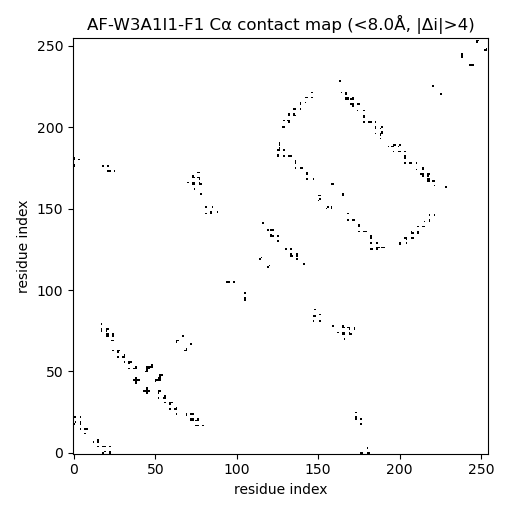1
ATOM 687 C CA . SER A 1 90 ? 1.214 -10.917 25.222 1.00 75.94 90 SER A CA 1
ATOM 688 C C . SER A 1 90 ? 2.162 -11.916 25.886 1.00 75.94 90 SER A C 1
ATOM 690 O O . SER A 1 90 ? 2.215 -11.978 27.114 1.00 75.94 90 SER A O 1
ATOM 692 N N . ALA A 1 91 ? 2.930 -12.680 25.101 1.00 71.12 91 ALA A N 1
ATOM 693 C CA . ALA A 1 91 ? 3.960 -13.577 25.624 1.00 71.12 91 ALA A CA 1
ATOM 694 C C . ALA A 1 91 ? 5.058 -12.795 26.367 1.00 71.12 91 ALA A C 1
ATOM 696 O O . ALA A 1 91 ? 5.373 -13.123 27.508 1.00 71.12 91 ALA A O 1
ATOM 697 N N . VAL A 1 92 ? 5.557 -11.703 25.776 1.00 65.56 92 VAL A N 1
ATOM 698 C CA . VAL A 1 92 ? 6.542 -10.816 26.423 1.00 65.56 92 VAL A CA 1
ATOM 699 C C . VAL A 1 92 ? 5.960 -10.133 27.665 1.00 65.56 92 VAL A C 1
ATOM 701 O O . VAL A 1 92 ? 6.615 -10.072 28.701 1.00 65.56 92 VAL A O 1
ATOM 704 N N . GLY A 1 93 ? 4.711 -9.667 27.611 1.00 65.81 93 GLY A N 1
ATOM 705 C CA . GLY A 1 93 ? 4.037 -9.047 28.755 1.00 65.81 93 GLY A CA 1
ATOM 706 C C . GLY A 1 93 ? 3.900 -9.988 29.955 1.00 65.81 93 GLY A C 1
ATOM 707 O O . GLY A 1 93 ? 4.114 -9.565 31.088 1.00 65.81 93 GLY A O 1
ATOM 708 N N . LYS A 1 94 ? 3.614 -11.275 29.718 1.00 67.75 94 LYS A N 1
ATOM 709 C CA . LYS A 1 94 ? 3.577 -12.303 30.773 1.00 67.75 94 LYS A CA 1
ATOM 710 C C . LYS A 1 94 ? 4.954 -12.564 31.388 1.00 67.75 94 LYS A C 1
ATOM 712 O O . LYS A 1 94 ? 5.034 -12.771 32.594 1.00 67.75 94 LYS A O 1
ATOM 717 N N . LEU A 1 95 ? 6.022 -12.517 30.588 1.00 61.00 95 LEU A N 1
ATOM 718 C CA . LEU A 1 95 ? 7.399 -12.626 31.086 1.00 61.00 95 LEU A CA 1
ATOM 719 C C . LEU A 1 95 ? 7.772 -11.420 31.965 1.00 61.00 95 LEU A C 1
ATOM 721 O O . LEU A 1 95 ? 8.347 -11.588 33.035 1.00 61.00 95 LEU A O 1
ATOM 725 N N . LEU A 1 96 ? 7.371 -10.210 31.562 1.00 56.88 96 LEU A N 1
ATOM 726 C CA . LEU A 1 96 ? 7.637 -8.974 32.307 1.00 56.88 96 LEU A CA 1
ATOM 727 C C . LEU A 1 96 ? 6.773 -8.796 33.564 1.00 56.88 96 LEU A C 1
ATOM 729 O O . LEU A 1 96 ? 7.169 -8.047 34.452 1.00 56.88 96 LEU A O 1
ATOM 733 N N . GLN A 1 97 ? 5.613 -9.457 33.662 1.00 60.62 97 GLN A N 1
ATOM 734 C CA . GLN A 1 97 ? 4.768 -9.434 34.867 1.00 60.62 97 GLN A CA 1
ATOM 735 C C . GLN A 1 97 ? 5.384 -10.183 36.057 1.00 60.62 97 GLN A C 1
ATOM 737 O O . GLN A 1 97 ? 5.022 -9.883 37.193 1.00 60.62 97 GLN A O 1
ATOM 742 N N . ASN A 1 98 ? 6.366 -11.063 35.824 1.00 59.06 98 ASN A N 1
ATOM 743 C CA . ASN A 1 98 ? 7.151 -11.716 36.876 1.00 59.06 98 ASN A CA 1
ATOM 744 C C . ASN A 1 98 ? 8.634 -11.276 36.841 1.00 59.06 98 ASN A C 1
ATOM 746 O O . ASN A 1 98 ? 9.531 -12.105 36.672 1.00 59.06 98 ASN A O 1
ATOM 750 N N . PRO A 1 99 ? 8.944 -9.980 37.040 1.00 50.12 99 PRO A N 1
ATOM 751 C CA . PRO A 1 99 ? 10.306 -9.458 36.909 1.00 50.12 99 PRO A CA 1
ATOM 752 C C . PRO A 1 99 ? 11.243 -9.932 38.033 1.00 50.12 99 PRO A C 1
ATOM 754 O O . PRO A 1 99 ? 12.456 -9.811 37.908 1.00 50.12 99 PRO A O 1
ATOM 757 N N . LEU A 1 100 ? 10.694 -10.485 39.123 1.00 57.06 100 LEU A N 1
ATOM 758 C CA . LEU A 1 100 ? 11.450 -11.047 40.247 1.00 57.06 100 LEU A CA 1
ATOM 759 C C . LEU A 1 100 ? 11.908 -12.496 40.011 1.00 57.06 100 LEU A C 1
ATOM 761 O O . LEU A 1 100 ? 12.854 -12.925 40.665 1.00 57.06 100 LEU A O 1
ATOM 765 N N . SER A 1 101 ? 11.269 -13.249 39.105 1.00 62.44 101 SER A N 1
ATOM 766 C CA . SER A 1 101 ? 11.657 -14.641 38.827 1.00 62.44 101 SER A CA 1
ATOM 767 C C . SER A 1 101 ? 12.717 -14.766 37.735 1.00 62.44 101 SER A C 1
ATOM 769 O O . SER A 1 101 ? 13.447 -15.751 37.734 1.00 62.44 101 SER A O 1
ATOM 771 N N . ASP A 1 102 ? 12.816 -13.789 36.825 1.00 60.88 102 ASP A N 1
ATOM 772 C CA . ASP A 1 102 ? 13.892 -13.746 35.826 1.00 60.88 102 ASP A CA 1
ATOM 773 C C . ASP A 1 102 ? 14.214 -12.306 35.347 1.00 60.88 102 ASP A C 1
ATOM 775 O O . ASP A 1 102 ? 13.822 -11.882 34.256 1.00 60.88 102 ASP A O 1
ATOM 779 N N . PRO A 1 103 ? 14.944 -11.516 36.159 1.00 64.12 103 PRO A N 1
ATOM 780 C CA . PRO A 1 103 ? 15.353 -10.151 35.810 1.00 64.12 103 PRO A CA 1
ATOM 781 C C . PRO A 1 103 ? 16.255 -10.087 34.565 1.00 64.12 103 PRO A C 1
ATOM 783 O O . PRO A 1 103 ? 16.331 -9.060 33.888 1.00 64.12 103 PRO A O 1
ATOM 786 N N . SER A 1 104 ? 16.962 -11.184 34.276 1.00 69.12 104 SER A N 1
ATOM 787 C CA . SER A 1 104 ? 17.991 -11.253 33.239 1.00 69.12 104 SER A CA 1
ATOM 788 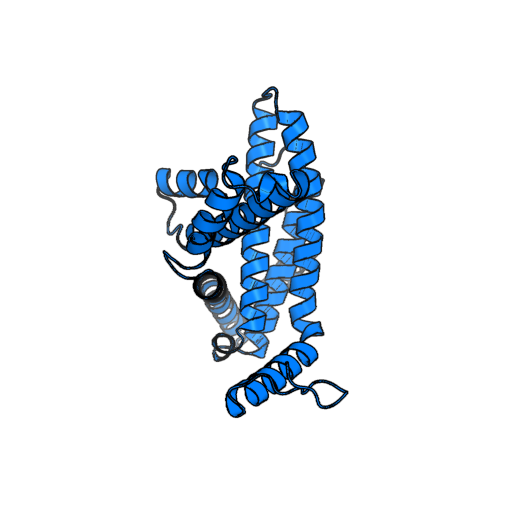C C . SER A 1 104 ? 17.395 -11.282 31.831 1.00 69.12 104 SER A C 1
ATOM 790 O O . SER A 1 104 ? 17.855 -10.558 30.945 1.00 69.12 104 SER A O 1
ATOM 792 N N . SER A 1 105 ? 16.320 -12.045 31.628 1.00 66.81 105 SER A N 1
ATOM 793 C CA . SER A 1 105 ? 15.632 -12.140 30.339 1.00 66.81 105 SER A CA 1
ATOM 794 C C . SER A 1 105 ? 14.777 -10.904 30.043 1.00 66.81 105 SER A C 1
ATOM 796 O O . SER A 1 105 ? 14.731 -10.461 28.895 1.00 66.81 105 SER A O 1
ATOM 798 N N . ALA A 1 106 ? 14.202 -10.264 31.068 1.00 62.22 106 ALA A N 1
ATOM 799 C CA . ALA A 1 106 ? 13.532 -8.968 30.939 1.00 62.22 106 ALA A CA 1
ATOM 800 C C . ALA A 1 106 ? 14.496 -7.850 30.491 1.00 62.22 106 ALA A C 1
ATOM 802 O O . ALA A 1 106 ? 14.198 -7.105 29.554 1.00 62.22 106 ALA A O 1
ATOM 803 N N . ALA A 1 107 ? 15.672 -7.751 31.124 1.00 65.88 107 ALA A N 1
ATOM 804 C CA . ALA A 1 107 ? 16.701 -6.780 30.751 1.00 65.88 107 ALA A CA 1
ATOM 805 C C . ALA A 1 107 ? 17.259 -7.042 29.341 1.00 65.88 107 ALA A C 1
ATOM 807 O O . ALA A 1 107 ? 17.462 -6.099 28.573 1.00 65.88 107 ALA A O 1
ATOM 808 N N . LYS A 1 108 ? 17.449 -8.317 28.977 1.00 72.31 108 LYS A N 1
ATOM 809 C CA . LYS A 1 108 ? 17.903 -8.719 27.643 1.00 72.31 108 LYS A CA 1
ATOM 810 C C . LYS A 1 108 ? 16.890 -8.371 26.551 1.00 72.31 108 LYS A C 1
ATOM 812 O O . LYS A 1 108 ? 17.286 -7.794 25.553 1.00 72.31 108 LYS A O 1
ATOM 817 N N . GLU A 1 109 ? 15.596 -8.617 26.747 1.00 69.00 109 GLU A N 1
ATOM 818 C CA . GLU A 1 109 ? 14.562 -8.258 25.760 1.00 69.00 109 GLU A CA 1
ATOM 819 C C . GLU A 1 109 ? 14.482 -6.737 25.538 1.00 69.00 109 GLU A C 1
ATOM 821 O O . GLU A 1 109 ? 14.360 -6.272 24.403 1.00 69.00 109 GLU A O 1
ATOM 826 N N . ILE A 1 110 ? 14.591 -5.940 26.609 1.00 68.62 110 ILE A N 1
ATOM 827 C CA . ILE A 1 110 ? 14.645 -4.473 26.511 1.00 68.62 110 ILE A CA 1
ATOM 828 C C . ILE A 1 110 ? 15.905 -4.035 25.752 1.00 68.62 110 ILE A C 1
ATOM 830 O O . ILE A 1 110 ? 15.815 -3.186 24.862 1.00 68.62 110 ILE A O 1
ATOM 834 N N . SER A 1 111 ? 17.055 -4.638 26.066 1.00 70.38 111 SER A N 1
ATOM 835 C CA . SER A 1 111 ? 18.319 -4.403 25.363 1.00 70.38 111 SER A CA 1
ATOM 836 C C . SER A 1 111 ? 18.221 -4.774 23.883 1.00 70.38 111 SER A C 1
ATOM 838 O O . SER A 1 111 ? 18.555 -3.955 23.036 1.00 70.38 111 SER A O 1
ATOM 840 N N . ASP A 1 112 ? 17.695 -5.951 23.546 1.00 70.06 112 ASP A N 1
ATOM 841 C CA . ASP A 1 112 ? 17.562 -6.444 22.172 1.00 70.06 112 ASP A CA 1
ATOM 842 C C . ASP A 1 112 ? 16.564 -5.602 21.364 1.00 70.06 112 ASP A C 1
ATOM 844 O O . ASP A 1 112 ? 16.727 -5.417 20.157 1.00 70.06 112 ASP A O 1
ATOM 848 N N . ARG A 1 113 ? 15.513 -5.064 21.997 1.00 67.25 113 ARG A N 1
ATOM 849 C CA . ARG A 1 113 ? 14.597 -4.100 21.362 1.00 67.25 113 ARG A CA 1
ATOM 850 C C . ARG A 1 113 ? 15.274 -2.760 21.099 1.00 67.25 113 ARG A C 1
ATOM 852 O O . ARG A 1 113 ? 15.136 -2.224 20.002 1.00 67.25 113 ARG A O 1
ATOM 859 N N . LEU A 1 114 ? 16.010 -2.229 22.078 1.00 65.31 114 LEU A N 1
ATOM 860 C CA . LEU A 1 114 ? 16.787 -1.000 21.909 1.00 65.31 114 LEU A CA 1
ATOM 861 C C . LEU A 1 114 ? 17.849 -1.182 20.819 1.00 65.31 114 LEU A C 1
ATOM 863 O O . LEU A 1 114 ? 17.942 -0.362 19.911 1.00 65.31 114 LEU A O 1
ATOM 867 N N . GLN A 1 115 ? 18.586 -2.289 20.840 1.00 67.50 115 GLN A N 1
ATOM 868 C CA . GLN A 1 115 ? 19.614 -2.591 19.852 1.00 67.50 115 GLN A CA 1
ATOM 869 C C . GLN A 1 115 ? 19.029 -2.717 18.444 1.00 67.50 115 GLN A C 1
ATOM 871 O O . GLN A 1 115 ? 19.547 -2.085 17.531 1.00 67.50 115 GLN A O 1
ATOM 876 N N . ARG A 1 116 ? 17.914 -3.439 18.257 1.00 67.25 116 ARG A N 1
ATOM 877 C CA . ARG A 1 116 ? 17.225 -3.521 16.953 1.00 67.25 116 ARG A CA 1
ATOM 878 C C . ARG A 1 116 ? 16.753 -2.162 16.436 1.00 67.25 116 ARG A C 1
ATOM 880 O O . ARG A 1 116 ? 16.690 -1.962 15.228 1.00 67.25 116 ARG A O 1
ATOM 887 N N . LYS A 1 117 ? 16.433 -1.236 17.340 1.00 63.47 117 LYS A N 1
ATOM 888 C CA . LYS A 1 117 ? 15.975 0.115 17.004 1.00 63.47 117 LYS A CA 1
ATOM 889 C C . LYS A 1 117 ? 17.115 1.064 16.624 1.00 63.47 117 LYS A C 1
ATOM 891 O O . LYS A 1 117 ? 16.916 1.919 15.767 1.00 63.47 117 LYS A O 1
ATOM 896 N N . PHE A 1 118 ? 18.288 0.927 17.244 1.00 60.44 118 PHE A N 1
ATOM 897 C CA . PHE A 1 118 ? 19.440 1.805 16.993 1.00 60.44 118 PHE A CA 1
ATOM 898 C C . PHE A 1 118 ? 20.448 1.241 15.982 1.00 60.44 118 PHE A C 1
ATOM 900 O O . PHE A 1 118 ? 21.120 2.018 15.307 1.00 60.44 118 PHE A O 1
ATOM 907 N N . SER A 1 119 ? 20.516 -0.083 15.841 1.00 60.84 119 SER A N 1
ATOM 908 C CA . SER A 1 119 ? 21.439 -0.797 14.955 1.00 60.84 119 SER A CA 1
ATOM 909 C C . SER A 1 119 ? 20.720 -1.966 14.269 1.00 60.84 119 SER A C 1
ATOM 911 O O . SER A 1 119 ? 20.972 -3.125 14.615 1.00 60.84 119 SER A O 1
ATOM 913 N N . PRO A 1 120 ? 19.793 -1.698 13.327 1.00 64.94 120 PRO A N 1
ATOM 914 C CA . PRO A 1 120 ? 19.135 -2.764 12.585 1.00 64.94 120 PRO A CA 1
ATOM 915 C C . PRO A 1 120 ? 20.177 -3.580 11.812 1.00 64.94 120 PRO A C 1
ATOM 917 O O . PRO A 1 120 ? 21.086 -3.028 11.186 1.00 64.94 120 PRO A O 1
ATOM 920 N N . THR A 1 121 ? 20.071 -4.906 11.888 1.00 65.62 121 THR A N 1
ATOM 921 C CA . THR A 1 121 ? 20.925 -5.805 11.110 1.00 65.62 121 THR A CA 1
ATOM 922 C C . THR A 1 121 ? 20.673 -5.550 9.622 1.00 65.62 121 THR A C 1
ATOM 924 O O . THR A 1 121 ? 19.508 -5.572 9.214 1.00 65.62 121 THR A O 1
ATOM 927 N N . PRO A 1 122 ? 21.722 -5.322 8.807 1.00 73.25 122 PRO A N 1
ATOM 928 C CA . PRO A 1 122 ? 21.552 -5.119 7.376 1.00 73.25 122 PRO A CA 1
ATOM 929 C C . PRO A 1 122 ? 20.770 -6.271 6.745 1.00 73.25 122 PRO A C 1
ATOM 931 O O . PRO A 1 122 ? 21.019 -7.433 7.061 1.00 73.25 122 PRO A O 1
ATOM 934 N N . LEU A 1 123 ? 19.846 -5.949 5.837 1.00 81.88 123 LEU A N 1
ATOM 935 C CA . LEU A 1 123 ? 19.142 -6.962 5.054 1.00 81.88 123 LEU A CA 1
ATOM 936 C C . LEU A 1 123 ? 20.149 -7.790 4.249 1.00 81.88 123 LEU A C 1
ATOM 938 O O . LEU A 1 123 ? 20.839 -7.271 3.368 1.00 81.88 123 LEU A O 1
ATOM 942 N N . GLU A 1 124 ? 20.222 -9.078 4.566 1.00 85.00 124 GLU A N 1
ATOM 943 C CA . GLU A 1 124 ? 21.095 -10.018 3.876 1.00 85.00 124 GLU A CA 1
ATOM 944 C C . GLU A 1 124 ? 20.648 -10.225 2.423 1.00 85.00 124 GLU A C 1
ATOM 946 O O . GLU A 1 124 ? 19.469 -10.130 2.081 1.00 85.00 124 GLU A O 1
ATOM 951 N N . GLY A 1 125 ? 21.614 -10.502 1.547 1.00 88.31 125 GLY A N 1
ATOM 952 C CA . GLY A 1 125 ? 21.352 -10.841 0.148 1.00 88.31 125 GLY A CA 1
ATOM 953 C C . GLY A 1 125 ? 21.027 -9.666 -0.776 1.00 88.31 125 GLY A C 1
ATOM 954 O O . GLY A 1 125 ? 20.867 -9.906 -1.967 1.00 88.31 125 GLY A O 1
ATOM 955 N N . VAL A 1 126 ? 20.966 -8.419 -0.290 1.00 95.31 126 VAL A N 1
ATOM 956 C CA . VAL A 1 126 ? 20.752 -7.229 -1.136 1.00 95.31 126 VAL A CA 1
ATOM 957 C C . VAL A 1 126 ? 22.038 -6.832 -1.870 1.00 95.31 126 VAL A C 1
ATOM 959 O O . VAL A 1 126 ? 23.113 -6.777 -1.272 1.00 95.31 126 VAL A O 1
ATOM 962 N N . HIS A 1 127 ? 21.933 -6.500 -3.162 1.00 96.38 127 HIS A N 1
ATOM 963 C CA . HIS A 1 127 ? 23.078 -6.024 -3.947 1.00 96.38 127 HIS A CA 1
ATOM 964 C C . HIS A 1 127 ? 23.635 -4.710 -3.370 1.00 96.38 127 HIS A C 1
ATOM 966 O O . HIS A 1 127 ? 22.878 -3.816 -2.987 1.00 96.38 127 HIS A O 1
ATOM 972 N N . SER A 1 128 ? 24.962 -4.549 -3.354 1.00 95.06 128 SER A N 1
ATOM 973 C CA . SER A 1 128 ? 25.648 -3.418 -2.701 1.00 95.06 128 SER A CA 1
ATOM 974 C C . SER A 1 128 ? 25.174 -2.041 -3.186 1.00 95.06 128 SER A C 1
ATOM 976 O O . SER A 1 128 ? 25.091 -1.095 -2.402 1.00 95.06 128 SER A O 1
ATOM 978 N N . SER A 1 129 ? 24.789 -1.929 -4.460 1.00 96.06 129 SER A N 1
ATOM 979 C CA . SER A 1 129 ? 24.272 -0.688 -5.050 1.00 96.06 129 SER A CA 1
ATOM 980 C C . SER A 1 129 ? 22.845 -0.317 -4.620 1.00 96.06 129 SER A C 1
ATOM 982 O O . SER A 1 129 ? 22.386 0.771 -4.951 1.00 96.06 129 SER A O 1
ATOM 984 N N . LEU A 1 130 ? 22.126 -1.213 -3.935 1.00 97.19 130 LEU A N 1
ATOM 985 C CA . LEU A 1 130 ? 20.763 -1.010 -3.425 1.00 97.19 130 LEU A CA 1
ATOM 986 C C . LEU A 1 130 ? 20.733 -0.847 -1.897 1.00 97.19 130 LEU A C 1
ATOM 988 O O . LEU A 1 130 ? 19.678 -0.965 -1.271 1.00 97.19 130 LEU A O 1
ATOM 992 N N . ARG A 1 131 ? 21.881 -0.522 -1.290 1.00 95.06 131 ARG A N 1
ATOM 993 C CA . ARG A 1 131 ? 22.000 -0.301 0.154 1.00 95.06 131 ARG A CA 1
ATOM 994 C C . ARG A 1 131 ? 21.063 0.795 0.674 1.00 95.06 131 ARG A C 1
ATOM 996 O O . ARG A 1 131 ? 20.382 0.565 1.664 1.00 95.06 131 ARG A O 1
ATOM 1003 N N . GLY A 1 132 ? 20.974 1.936 -0.014 1.00 95.50 132 GLY A N 1
ATOM 1004 C CA . GLY A 1 132 ? 20.073 3.034 0.374 1.00 95.50 132 GLY A CA 1
ATOM 1005 C C . GLY A 1 132 ? 18.600 2.599 0.452 1.00 95.50 132 GLY A C 1
ATOM 1006 O O . GLY A 1 132 ? 17.994 2.701 1.519 1.00 95.50 132 GLY A O 1
ATOM 1007 N N . PRO A 1 133 ? 18.029 2.020 -0.623 1.00 97.56 133 PRO A N 1
ATOM 1008 C CA . PRO A 1 133 ? 16.683 1.443 -0.591 1.00 97.56 133 PRO A CA 1
ATOM 1009 C C . PRO A 1 133 ? 16.464 0.406 0.522 1.00 97.56 133 PRO A C 1
ATOM 1011 O O . PRO A 1 133 ? 15.409 0.394 1.157 1.00 97.56 133 PRO A O 1
ATOM 1014 N N . ALA A 1 134 ? 17.457 -0.446 0.797 1.00 96.06 134 ALA A N 1
ATOM 1015 C CA . ALA A 1 134 ? 17.377 -1.434 1.871 1.00 96.06 134 ALA A CA 1
ATOM 1016 C C . ALA A 1 134 ? 17.384 -0.809 3.275 1.00 96.06 134 ALA A C 1
ATOM 1018 O O . ALA A 1 134 ? 16.682 -1.296 4.161 1.00 96.06 134 ALA A O 1
ATOM 1019 N N . GLU A 1 135 ? 18.148 0.262 3.490 1.00 94.56 135 GLU A N 1
ATOM 1020 C CA . GLU A 1 135 ? 18.154 1.022 4.746 1.00 94.56 135 GLU A CA 1
ATOM 1021 C C . GLU A 1 135 ? 16.804 1.722 4.973 1.00 94.56 135 GLU A C 1
ATOM 1023 O O . GLU A 1 135 ? 16.272 1.689 6.086 1.00 94.56 135 GLU A O 1
ATOM 1028 N N . LEU A 1 136 ? 16.190 2.269 3.916 1.00 96.06 136 LEU A N 1
ATOM 1029 C CA . LEU A 1 136 ? 14.830 2.815 3.985 1.00 96.06 136 LEU A CA 1
ATOM 1030 C C . LEU A 1 136 ? 13.804 1.742 4.359 1.00 96.06 136 LEU A C 1
ATOM 1032 O O . LEU A 1 136 ? 13.001 1.963 5.265 1.00 96.06 136 LEU A O 1
ATOM 1036 N N . LEU A 1 137 ? 13.848 0.571 3.714 1.00 96.19 137 LEU A N 1
ATOM 1037 C CA . LEU A 1 137 ? 12.953 -0.543 4.037 1.00 96.19 137 LEU A CA 1
ATOM 1038 C C . LEU A 1 137 ? 13.081 -0.962 5.511 1.00 96.19 137 LEU A C 1
ATOM 1040 O O . LEU A 1 137 ? 12.067 -1.117 6.194 1.00 96.19 137 LEU A O 1
ATOM 1044 N N . GLN A 1 138 ? 14.307 -1.097 6.027 1.00 93.75 138 GLN A N 1
ATOM 1045 C CA . GLN A 1 138 ? 14.553 -1.445 7.433 1.00 93.75 138 GLN A CA 1
ATOM 1046 C C . GLN A 1 138 ? 13.984 -0.395 8.386 1.00 93.75 138 GLN A C 1
ATOM 1048 O O . GLN A 1 138 ? 13.240 -0.737 9.307 1.00 93.75 138 GLN A O 1
ATOM 1053 N N . LYS A 1 139 ? 14.275 0.886 8.130 1.00 93.69 139 LYS A N 1
ATOM 1054 C CA . LYS A 1 139 ? 13.762 2.000 8.933 1.00 93.69 139 LYS A CA 1
ATOM 1055 C C . LYS A 1 139 ? 12.234 1.987 8.986 1.00 93.69 139 LYS A C 1
ATOM 1057 O O . LYS A 1 139 ? 11.655 2.015 10.068 1.00 93.69 139 LYS A O 1
ATOM 1062 N N . ARG A 1 140 ? 11.574 1.875 7.830 1.00 96.12 140 ARG A N 1
ATOM 1063 C CA . ARG A 1 140 ? 10.105 1.878 7.742 1.00 96.12 140 ARG A CA 1
ATOM 1064 C C . ARG A 1 140 ? 9.470 0.642 8.362 1.00 96.12 140 ARG A C 1
ATOM 1066 O O . ARG A 1 140 ? 8.402 0.752 8.953 1.00 96.12 140 ARG A O 1
ATOM 1073 N N . THR A 1 141 ? 10.138 -0.505 8.293 1.00 94.25 141 THR A N 1
ATOM 1074 C CA . THR A 1 141 ? 9.701 -1.726 8.983 1.00 94.25 141 THR A CA 1
ATOM 1075 C C . THR A 1 141 ? 9.749 -1.550 10.504 1.00 94.25 141 THR A C 1
ATOM 1077 O O . THR A 1 141 ? 8.818 -1.960 11.198 1.00 94.25 141 THR A O 1
ATOM 1080 N N . ALA A 1 142 ? 10.792 -0.901 11.032 1.00 90.31 142 ALA A N 1
ATOM 1081 C CA . ALA A 1 142 ? 10.891 -0.591 12.457 1.00 90.31 142 ALA A CA 1
ATOM 1082 C C . ALA A 1 142 ? 9.801 0.400 12.903 1.00 90.31 142 ALA A C 1
ATOM 1084 O O . ALA A 1 142 ? 9.093 0.133 13.875 1.00 90.31 142 ALA A O 1
ATOM 1085 N N . ASP A 1 143 ? 9.602 1.489 12.152 1.00 93.44 143 ASP A N 1
ATOM 1086 C CA . ASP A 1 143 ? 8.547 2.474 12.431 1.00 93.44 143 ASP A CA 1
ATOM 1087 C C . ASP A 1 143 ? 7.146 1.838 12.399 1.00 93.44 143 ASP A C 1
ATOM 1089 O O . ASP A 1 143 ? 6.288 2.144 13.231 1.00 93.44 143 ASP A O 1
ATOM 1093 N N . PHE A 1 144 ? 6.913 0.929 11.448 1.00 95.62 144 PHE A N 1
ATOM 1094 C CA . PHE A 1 144 ? 5.674 0.166 11.342 1.00 95.62 144 PHE A CA 1
ATOM 1095 C C . PHE A 1 144 ? 5.445 -0.714 12.578 1.00 95.62 144 PHE A C 1
ATOM 1097 O O . PHE A 1 144 ? 4.347 -0.717 13.138 1.00 95.62 144 PHE A O 1
ATOM 1104 N N . GLY A 1 145 ? 6.485 -1.409 13.050 1.00 92.00 145 GLY A N 1
ATOM 1105 C CA . GLY A 1 145 ? 6.432 -2.201 14.280 1.00 92.00 145 GLY A CA 1
ATOM 1106 C C . GLY A 1 145 ? 6.083 -1.359 15.512 1.00 92.00 145 GLY A C 1
ATOM 1107 O O . GLY A 1 145 ? 5.184 -1.726 16.272 1.00 92.00 145 GLY A O 1
ATOM 1108 N N . ASP A 1 146 ? 6.726 -0.197 15.665 1.00 90.00 146 ASP A N 1
ATOM 1109 C CA . ASP A 1 146 ? 6.443 0.763 16.741 1.00 90.00 146 ASP A CA 1
ATOM 1110 C C . ASP A 1 146 ? 4.982 1.250 16.704 1.00 90.00 146 ASP A C 1
ATOM 1112 O O . ASP A 1 146 ? 4.332 1.396 17.746 1.00 90.00 146 ASP A O 1
ATOM 1116 N N . ALA A 1 147 ? 4.442 1.494 15.507 1.00 94.31 147 ALA A N 1
ATOM 1117 C CA . ALA A 1 147 ? 3.060 1.918 15.323 1.00 94.31 147 ALA A CA 1
ATOM 1118 C C . ALA A 1 147 ? 2.056 0.815 15.691 1.00 94.31 147 ALA A C 1
ATOM 1120 O O . ALA A 1 147 ? 1.091 1.080 16.412 1.00 94.31 147 ALA A O 1
ATOM 1121 N N . VAL A 1 148 ? 2.301 -0.426 15.259 1.00 93.69 148 VAL A N 1
ATOM 1122 C CA . VAL A 1 148 ? 1.479 -1.589 15.630 1.00 93.69 148 VAL A CA 1
ATOM 1123 C C . VAL A 1 148 ? 1.498 -1.807 17.145 1.00 93.69 148 VAL A C 1
ATOM 1125 O O . VAL A 1 148 ? 0.440 -1.989 17.751 1.00 93.69 148 VAL A O 1
ATOM 1128 N N . GLU A 1 149 ? 2.670 -1.734 17.784 1.00 89.31 149 GLU A N 1
ATOM 1129 C CA . GLU A 1 149 ? 2.785 -1.871 19.239 1.00 89.31 149 GLU A CA 1
ATOM 113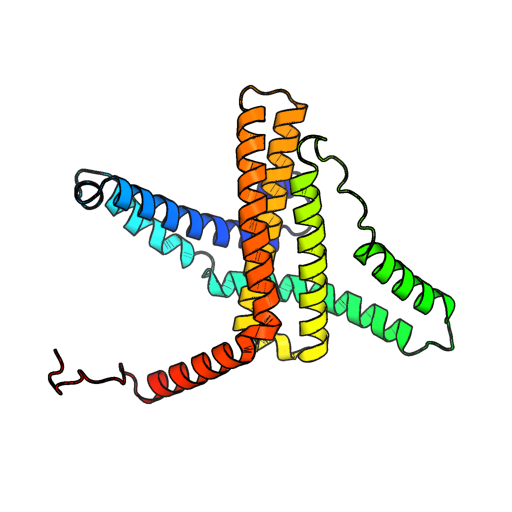0 C C . GLU A 1 149 ? 2.036 -0.753 19.977 1.00 89.31 149 GLU A C 1
ATOM 1132 O O . GLU A 1 149 ? 1.322 -1.020 20.947 1.00 89.31 149 GLU A O 1
ATOM 1137 N N . PHE A 1 150 ? 2.144 0.491 19.505 1.00 91.56 150 PHE A N 1
ATOM 1138 C CA . PHE A 1 150 ? 1.390 1.615 20.055 1.00 91.56 150 PHE A CA 1
ATOM 1139 C C . PHE A 1 150 ? -0.125 1.373 19.997 1.00 91.56 150 PHE A C 1
ATOM 1141 O O . PHE A 1 150 ? -0.812 1.543 21.007 1.00 91.56 150 PHE A O 1
ATOM 1148 N N . LEU A 1 151 ? -0.644 0.940 18.844 1.00 92.88 151 LEU A N 1
ATOM 1149 C CA . LEU A 1 151 ? -2.070 0.675 18.661 1.00 92.88 151 LEU A CA 1
ATOM 1150 C C . LEU A 1 151 ? -2.564 -0.482 19.531 1.00 92.88 151 LEU A C 1
ATOM 1152 O O . LEU A 1 151 ? -3.597 -0.356 20.192 1.00 92.88 151 LEU A O 1
ATOM 1156 N N . LEU A 1 152 ? -1.805 -1.579 19.591 1.00 90.94 152 LEU A N 1
ATOM 1157 C CA . LEU A 1 152 ? -2.117 -2.731 20.437 1.00 90.94 152 LEU A CA 1
ATOM 1158 C C . LEU A 1 152 ? -2.165 -2.355 21.920 1.00 90.94 152 LEU A C 1
ATOM 1160 O O . LEU A 1 152 ? -3.093 -2.755 22.620 1.00 90.94 152 LEU A O 1
ATOM 1164 N N . ARG A 1 153 ? -1.203 -1.558 22.401 1.00 89.00 153 ARG A N 1
ATOM 1165 C CA . ARG A 1 153 ? -1.190 -1.068 23.790 1.00 89.00 153 ARG A CA 1
ATOM 1166 C C . ARG A 1 153 ? -2.372 -0.146 24.085 1.00 89.00 153 ARG A C 1
ATOM 1168 O O . ARG A 1 153 ? -2.926 -0.209 25.177 1.00 89.00 153 ARG A O 1
ATOM 1175 N N . LYS A 1 154 ? -2.748 0.707 23.128 1.00 91.56 154 LYS A N 1
ATOM 1176 C CA . LYS A 1 154 ? -3.811 1.704 23.295 1.00 91.56 154 LYS A CA 1
ATOM 1177 C C . LYS A 1 154 ? -5.216 1.098 23.241 1.00 91.56 154 LYS A C 1
ATOM 1179 O O . LYS A 1 154 ? -6.052 1.448 24.067 1.00 91.56 154 LYS A O 1
ATOM 1184 N N . HIS A 1 155 ? -5.482 0.215 22.280 1.00 91.88 155 HIS A N 1
ATOM 1185 C CA . HIS A 1 155 ? -6.834 -0.282 21.995 1.00 91.88 155 HIS A CA 1
ATOM 1186 C C . HIS A 1 155 ? -7.053 -1.739 22.435 1.00 91.88 155 HIS A C 1
ATOM 1188 O O . HIS A 1 155 ? -8.194 -2.163 22.644 1.00 91.88 155 HIS A O 1
ATOM 1194 N N . GLY A 1 156 ? -5.985 -2.523 22.608 1.00 89.81 156 GLY A N 1
ATOM 1195 C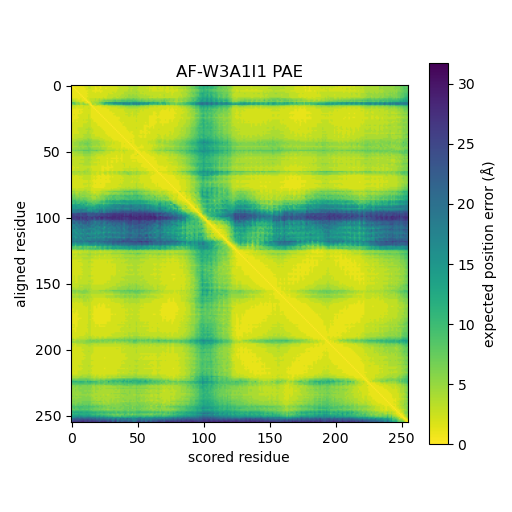 CA . GLY A 1 156 ? -6.083 -3.945 22.932 1.00 89.81 156 GLY A CA 1
ATOM 1196 C C . GLY A 1 156 ? -6.975 -4.684 21.932 1.00 89.81 156 GLY A C 1
ATOM 1197 O O . GLY A 1 156 ? -6.839 -4.527 20.723 1.00 89.81 156 GLY A O 1
ATOM 1198 N N . LYS A 1 157 ? -7.943 -5.457 22.437 1.00 88.69 157 LYS A N 1
ATOM 1199 C CA . LYS A 1 157 ? -8.903 -6.195 21.594 1.00 88.69 157 LYS A CA 1
ATOM 1200 C C . LYS A 1 157 ? -9.871 -5.294 20.817 1.00 88.69 157 LYS A C 1
ATOM 1202 O O . LYS A 1 157 ? -10.402 -5.741 19.810 1.00 88.69 157 LYS A O 1
ATOM 1207 N N . LYS A 1 158 ? -10.085 -4.045 21.252 1.00 93.94 158 LYS A N 1
ATOM 1208 C CA . LYS A 1 158 ? -10.976 -3.082 20.575 1.00 93.94 158 LYS A CA 1
ATOM 1209 C C . LYS A 1 158 ? -10.345 -2.448 19.336 1.00 93.94 158 LYS A C 1
ATOM 1211 O O . LYS A 1 158 ? -10.983 -1.650 18.666 1.00 93.94 158 LYS A O 1
ATOM 1216 N N . ILE A 1 159 ? -9.101 -2.806 19.006 1.00 93.44 159 ILE A N 1
ATOM 1217 C CA . ILE A 1 159 ? -8.435 -2.330 17.788 1.00 93.44 159 ILE A CA 1
ATOM 1218 C C . ILE A 1 159 ? -9.222 -2.675 16.516 1.00 93.44 159 ILE A C 1
ATOM 1220 O O . ILE A 1 159 ? -9.117 -1.956 15.531 1.00 93.44 159 ILE A O 1
ATOM 1224 N N . VAL A 1 160 ? -10.046 -3.729 16.559 1.00 93.81 160 VAL A N 1
ATOM 1225 C CA . VAL A 1 160 ? -10.945 -4.140 15.467 1.00 93.81 160 VAL A CA 1
ATOM 1226 C C . VAL A 1 160 ? -11.940 -3.049 15.056 1.00 93.81 160 VAL A C 1
ATOM 1228 O O . VAL A 1 160 ? -12.352 -3.015 13.901 1.00 93.81 160 VAL A O 1
ATOM 1231 N N . ASP A 1 161 ? -12.277 -2.134 15.969 1.00 93.69 161 ASP A N 1
ATOM 1232 C CA . ASP A 1 161 ? -13.218 -1.036 15.725 1.00 93.69 161 ASP A CA 1
ATOM 1233 C C . ASP A 1 161 ? -12.522 0.207 15.133 1.00 93.69 161 ASP A C 1
ATOM 1235 O O . ASP A 1 161 ? -13.168 1.145 14.661 1.00 93.69 161 ASP A O 1
ATOM 1239 N N . GLU A 1 162 ? -11.186 0.235 15.117 1.00 94.44 162 GLU A N 1
ATOM 1240 C CA . GLU A 1 162 ? -10.394 1.391 14.690 1.00 94.44 162 GLU A CA 1
ATOM 1241 C C . GLU A 1 162 ? -10.040 1.334 13.200 1.00 94.44 162 GLU A C 1
ATOM 1243 O O . GLU A 1 162 ? -8.878 1.437 12.806 1.00 94.44 162 GLU A O 1
ATOM 1248 N N . GLN A 1 163 ? -11.065 1.197 12.353 1.00 95.25 163 GLN A N 1
ATOM 1249 C CA . GLN A 1 163 ? -10.922 0.949 10.911 1.00 95.25 163 GLN A CA 1
ATOM 1250 C C . GLN A 1 163 ? -10.020 1.964 10.187 1.00 95.25 163 GLN A C 1
ATOM 1252 O O . GLN A 1 163 ? -9.164 1.558 9.412 1.00 95.25 163 GLN A O 1
ATOM 1257 N N . MET A 1 164 ? -10.108 3.262 10.500 1.00 95.62 164 MET A N 1
ATOM 1258 C CA . MET A 1 164 ? -9.239 4.291 9.895 1.00 95.62 164 MET A CA 1
ATOM 1259 C C . MET A 1 164 ? -7.757 4.138 10.278 1.00 95.62 164 MET A C 1
ATOM 1261 O O . MET A 1 164 ? -6.860 4.548 9.544 1.00 95.62 164 MET A O 1
ATOM 1265 N N . GLN A 1 165 ? -7.456 3.582 11.453 1.00 95.62 165 GLN A N 1
ATOM 1266 C CA . GLN A 1 165 ? -6.075 3.288 11.848 1.00 95.62 165 GLN A CA 1
ATOM 1267 C C . GLN A 1 165 ? -5.615 1.969 11.226 1.00 95.62 165 GLN A C 1
ATOM 1269 O O . GLN A 1 165 ? -4.492 1.892 10.730 1.00 95.62 165 GLN A O 1
ATOM 1274 N N . LEU A 1 166 ? -6.493 0.961 11.194 1.00 96.88 166 LEU A N 1
ATOM 1275 C CA . LEU A 1 166 ? -6.246 -0.314 10.521 1.00 96.88 166 LEU A CA 1
ATOM 1276 C C . LEU A 1 166 ? -5.980 -0.129 9.023 1.00 96.88 166 LEU A C 1
ATOM 1278 O O . LEU A 1 166 ? -5.092 -0.781 8.489 1.00 96.88 166 LEU A O 1
ATOM 1282 N N . GLU A 1 167 ? -6.677 0.793 8.362 1.00 97.62 167 GLU A N 1
ATOM 1283 C CA . GLU A 1 167 ? -6.459 1.139 6.956 1.00 97.62 167 GLU A CA 1
ATOM 1284 C C . GLU A 1 167 ? -5.033 1.661 6.726 1.00 97.62 167 GLU A C 1
ATOM 1286 O O . GLU A 1 167 ? -4.313 1.144 5.875 1.00 97.62 167 GLU A O 1
ATOM 1291 N N . ARG A 1 168 ? -4.563 2.600 7.561 1.00 98.00 168 ARG A N 1
ATOM 1292 C CA . ARG A 1 168 ? -3.184 3.126 7.493 1.00 98.00 168 ARG A CA 1
ATOM 1293 C C . ARG A 1 168 ? -2.136 2.045 7.740 1.00 98.00 168 ARG A C 1
ATOM 1295 O O . ARG A 1 168 ? -1.079 2.062 7.106 1.00 98.00 168 ARG A O 1
ATOM 1302 N N . ILE A 1 169 ? -2.411 1.114 8.656 1.00 98.00 169 ILE A N 1
ATOM 1303 C CA . ILE A 1 169 ? -1.559 -0.057 8.897 1.00 98.00 169 ILE A CA 1
ATOM 1304 C C . ILE A 1 169 ? -1.539 -0.961 7.660 1.00 98.00 169 ILE A C 1
ATOM 1306 O O . ILE A 1 169 ? -0.459 -1.334 7.208 1.00 98.00 169 ILE A O 1
ATOM 1310 N N . ALA A 1 170 ? -2.693 -1.267 7.071 1.00 98.50 170 ALA A N 1
ATOM 1311 C CA . ALA A 1 170 ? -2.777 -2.091 5.871 1.00 98.50 170 ALA A CA 1
ATOM 1312 C C . ALA A 1 170 ? -2.014 -1.470 4.694 1.00 98.50 170 ALA A C 1
ATOM 1314 O O . ALA A 1 170 ? -1.181 -2.138 4.086 1.00 98.50 170 ALA A O 1
ATOM 1315 N N . ASP A 1 171 ? -2.228 -0.182 4.422 1.00 98.69 171 ASP A N 1
ATOM 1316 C CA . ASP A 1 171 ? -1.549 0.538 3.342 1.00 98.69 171 ASP A CA 1
ATOM 1317 C C . ASP A 1 171 ? -0.034 0.610 3.559 1.00 98.69 171 ASP A C 1
ATOM 1319 O O . ASP A 1 171 ? 0.739 0.470 2.608 1.00 98.69 171 ASP A O 1
ATOM 1323 N N . SER A 1 172 ? 0.407 0.776 4.810 1.00 98.56 172 SER A N 1
ATOM 1324 C CA . SER A 1 172 ? 1.831 0.737 5.154 1.00 98.56 172 SER A CA 1
ATOM 1325 C C . SER A 1 172 ? 2.421 -0.655 4.920 1.00 98.56 172 SER A C 1
ATOM 1327 O O . SER A 1 172 ? 3.514 -0.772 4.372 1.00 98.56 172 SER A O 1
ATOM 1329 N N . ALA A 1 173 ? 1.694 -1.716 5.278 1.00 98.31 173 ALA A N 1
ATOM 1330 C CA . ALA A 1 173 ? 2.133 -3.093 5.078 1.00 98.31 173 ALA A CA 1
ATOM 1331 C C . ALA A 1 173 ? 2.206 -3.468 3.585 1.00 98.31 173 ALA A C 1
ATOM 1333 O O . ALA A 1 173 ? 3.198 -4.050 3.146 1.00 98.31 173 ALA A O 1
ATOM 1334 N N . ILE A 1 174 ? 1.209 -3.063 2.787 1.00 98.75 174 ILE A N 1
ATOM 1335 C CA . ILE A 1 174 ? 1.207 -3.216 1.323 1.00 98.75 174 ILE A CA 1
ATOM 1336 C C . ILE A 1 174 ? 2.430 -2.517 0.714 1.00 98.75 174 ILE A C 1
ATOM 1338 O O . ILE A 1 174 ? 3.137 -3.099 -0.110 1.00 98.75 174 ILE A O 1
ATOM 1342 N N . ALA A 1 175 ? 2.699 -1.280 1.137 1.00 98.62 175 ALA A N 1
ATOM 1343 C CA . ALA A 1 175 ? 3.826 -0.486 0.660 1.00 98.62 175 ALA A CA 1
ATOM 1344 C C . ALA A 1 175 ? 5.185 -1.111 1.024 1.00 98.62 175 ALA A C 1
ATOM 1346 O O . ALA A 1 175 ? 6.072 -1.187 0.172 1.00 98.62 175 ALA A O 1
ATOM 1347 N N . LEU A 1 176 ? 5.338 -1.618 2.252 1.00 98.44 176 LEU A N 1
ATOM 1348 C CA . LEU A 1 176 ? 6.535 -2.349 2.679 1.00 98.44 176 LEU A CA 1
ATOM 1349 C C . LEU A 1 176 ? 6.765 -3.596 1.819 1.00 98.44 176 LEU A C 1
ATOM 1351 O O . LEU A 1 176 ? 7.872 -3.792 1.320 1.00 98.44 176 LEU A O 1
ATOM 1355 N N . PHE A 1 177 ? 5.724 -4.397 1.575 1.00 98.12 177 PHE A N 1
ATOM 1356 C CA . PHE A 1 177 ? 5.842 -5.586 0.729 1.00 98.12 177 PHE A CA 1
ATOM 1357 C C . PHE A 1 177 ? 6.196 -5.232 -0.723 1.00 98.12 177 PHE A C 1
ATOM 1359 O O . PHE A 1 177 ? 7.006 -5.913 -1.361 1.00 98.12 177 PHE A O 1
ATOM 1366 N N . ALA A 1 178 ? 5.654 -4.129 -1.243 1.00 98.56 178 ALA A N 1
ATOM 1367 C CA . ALA A 1 178 ? 6.011 -3.630 -2.563 1.00 98.56 178 ALA A CA 1
ATOM 1368 C C . ALA A 1 178 ? 7.492 -3.212 -2.644 1.00 98.56 178 ALA A C 1
ATOM 1370 O O . ALA A 1 178 ? 8.174 -3.629 -3.582 1.00 98.56 178 ALA A O 1
ATOM 1371 N N . MET A 1 179 ? 8.011 -2.486 -1.642 1.00 98.44 179 MET A N 1
ATOM 1372 C CA . MET A 1 179 ? 9.442 -2.155 -1.526 1.00 98.44 179 MET A CA 1
ATOM 1373 C C . MET A 1 179 ? 10.317 -3.413 -1.451 1.00 98.44 179 MET A C 1
ATOM 1375 O O . MET A 1 179 ? 11.337 -3.504 -2.131 1.00 98.44 179 MET A O 1
ATOM 1379 N N . THR A 1 180 ? 9.927 -4.414 -0.656 1.00 97.44 180 THR A N 1
ATOM 1380 C CA . THR A 1 180 ? 10.661 -5.685 -0.577 1.00 97.44 180 THR A CA 1
ATOM 1381 C C . THR A 1 180 ? 10.730 -6.367 -1.942 1.00 97.44 180 THR A C 1
ATOM 1383 O O . THR A 1 180 ? 11.804 -6.790 -2.373 1.00 97.44 180 THR A O 1
ATOM 1386 N N . ALA A 1 181 ? 9.605 -6.438 -2.656 1.00 97.94 181 ALA A N 1
ATOM 1387 C CA . ALA A 1 181 ? 9.548 -7.094 -3.953 1.00 97.94 181 ALA A CA 1
ATOM 1388 C C . ALA A 1 181 ? 10.376 -6.374 -5.031 1.00 97.94 181 ALA A C 1
ATOM 1390 O O . ALA A 1 181 ? 10.986 -7.042 -5.868 1.00 97.94 181 ALA A O 1
ATOM 1391 N N . THR A 1 182 ? 10.412 -5.037 -5.035 1.00 97.81 182 THR A N 1
ATOM 1392 C CA . THR A 1 182 ? 11.222 -4.266 -5.995 1.00 97.81 182 THR A CA 1
ATOM 1393 C C . THR A 1 182 ? 12.714 -4.389 -5.698 1.00 97.81 182 THR A C 1
ATOM 1395 O O . THR A 1 182 ? 13.481 -4.690 -6.611 1.00 97.81 182 THR A O 1
ATOM 1398 N N . ILE A 1 183 ? 13.122 -4.276 -4.428 1.00 98.12 183 ILE A N 1
ATOM 1399 C CA . ILE A 1 183 ? 14.519 -4.467 -4.004 1.00 98.12 183 ILE A CA 1
ATOM 1400 C C . ILE A 1 183 ? 15.003 -5.879 -4.340 1.00 98.12 183 ILE A C 1
ATOM 1402 O O . ILE A 1 183 ? 16.096 -6.035 -4.889 1.00 98.12 183 ILE A O 1
ATOM 1406 N N . SER A 1 184 ? 14.193 -6.902 -4.052 1.00 97.12 184 SER A N 1
ATOM 1407 C CA . SER A 1 184 ? 14.525 -8.299 -4.349 1.00 97.12 184 SER A CA 1
ATOM 1408 C C . SER A 1 184 ? 14.713 -8.528 -5.852 1.00 97.12 184 SER A C 1
ATOM 1410 O O . SER A 1 184 ? 15.741 -9.062 -6.272 1.00 97.12 184 SER A O 1
ATOM 1412 N N . ARG A 1 185 ? 13.777 -8.043 -6.679 1.00 97.44 185 ARG A N 1
ATOM 1413 C CA . ARG A 1 185 ? 13.865 -8.158 -8.140 1.00 97.44 185 ARG A CA 1
ATOM 1414 C C . ARG A 1 185 ? 15.101 -7.456 -8.700 1.00 97.44 185 ARG A C 1
ATOM 1416 O O . ARG A 1 185 ? 15.856 -8.068 -9.450 1.00 97.44 185 ARG A O 1
ATOM 1423 N N . ALA A 1 186 ? 15.319 -6.193 -8.337 1.00 98.06 186 ALA A N 1
ATOM 1424 C CA . ALA A 1 186 ? 16.449 -5.428 -8.853 1.00 98.06 186 ALA A CA 1
ATOM 1425 C C . ALA A 1 186 ? 17.789 -6.007 -8.381 1.00 98.06 186 ALA A C 1
ATOM 1427 O O . ALA A 1 186 ? 18.740 -6.047 -9.152 1.00 98.06 186 ALA A O 1
ATOM 1428 N N . THR A 1 187 ? 17.852 -6.537 -7.158 1.00 98.00 187 THR A N 1
ATOM 1429 C CA . THR A 1 187 ? 19.017 -7.281 -6.664 1.00 98.00 187 THR A CA 1
ATOM 1430 C C . THR A 1 187 ? 19.314 -8.503 -7.529 1.00 98.00 187 THR A C 1
ATOM 1432 O O . THR A 1 187 ? 20.452 -8.682 -7.952 1.00 98.00 187 THR A O 1
ATOM 1435 N N . ALA A 1 188 ? 18.305 -9.328 -7.827 1.00 97.25 188 ALA A N 1
ATOM 1436 C CA . ALA A 1 188 ? 18.481 -10.498 -8.684 1.00 97.25 188 ALA A CA 1
ATOM 1437 C C . ALA A 1 188 ? 18.936 -10.104 -10.100 1.00 97.25 188 ALA A C 1
ATOM 1439 O O . ALA A 1 188 ? 19.852 -10.716 -10.643 1.00 97.25 188 ALA A O 1
ATOM 1440 N N . SER A 1 189 ? 18.345 -9.044 -10.656 1.00 98.00 189 SER A N 1
ATOM 1441 C CA . SER A 1 189 ? 18.701 -8.469 -11.957 1.00 98.00 189 SER A CA 1
ATOM 1442 C C . SER A 1 189 ? 20.166 -7.996 -12.001 1.00 98.00 189 SER A C 1
ATOM 1444 O O . SER A 1 189 ? 20.909 -8.360 -12.913 1.00 98.00 189 SER A O 1
ATOM 1446 N N . LEU A 1 190 ? 20.619 -7.277 -10.966 1.00 98.00 190 LEU A N 1
ATOM 1447 C CA . LEU A 1 190 ? 22.003 -6.805 -10.820 1.00 98.00 190 LEU A CA 1
ATOM 1448 C C . LEU A 1 190 ? 22.997 -7.957 -10.654 1.00 98.00 190 LEU A C 1
ATOM 1450 O O . LEU A 1 190 ? 24.024 -7.971 -11.326 1.00 98.00 190 LEU A O 1
ATOM 1454 N N . ASN A 1 191 ? 22.674 -8.947 -9.818 1.00 97.31 191 ASN A N 1
ATOM 1455 C CA . ASN A 1 191 ? 23.517 -10.129 -9.622 1.00 97.31 191 ASN A CA 1
ATOM 1456 C C . ASN A 1 191 ? 23.652 -10.962 -10.906 1.00 97.31 191 ASN A C 1
ATOM 1458 O O . ASN A 1 191 ? 24.716 -11.516 -11.169 1.00 97.31 191 ASN A O 1
ATOM 1462 N N . ALA A 1 192 ? 22.581 -11.054 -11.698 1.00 97.25 192 ALA A N 1
ATOM 1463 C CA . ALA A 1 192 ? 22.578 -11.760 -12.976 1.00 97.25 192 ALA A CA 1
ATOM 1464 C C . ALA A 1 192 ? 23.217 -10.951 -14.120 1.00 97.25 192 ALA A C 1
ATOM 1466 O O . ALA A 1 192 ? 23.491 -11.515 -15.177 1.00 97.25 192 ALA A O 1
ATOM 1467 N N . GLY A 1 193 ? 23.444 -9.646 -13.930 1.00 96.31 193 GLY A N 1
ATOM 1468 C CA . GLY A 1 193 ? 24.036 -8.770 -14.941 1.00 96.31 193 GLY A CA 1
ATOM 1469 C C . GLY A 1 193 ? 23.183 -8.620 -16.203 1.00 96.31 193 GLY A C 1
ATOM 1470 O O . GLY A 1 193 ? 23.736 -8.489 -17.294 1.00 96.31 193 GLY A O 1
ATOM 1471 N N . ILE A 1 194 ? 21.850 -8.675 -16.085 1.00 96.00 194 ILE A N 1
ATOM 1472 C CA . ILE A 1 194 ? 20.967 -8.539 -17.253 1.00 96.00 194 ILE A CA 1
ATOM 1473 C C . ILE A 1 194 ? 20.947 -7.095 -17.773 1.00 96.00 194 ILE A C 1
ATOM 1475 O O . ILE A 1 194 ? 21.177 -6.145 -17.027 1.00 96.00 194 ILE A O 1
ATOM 1479 N N . GLU A 1 195 ? 20.623 -6.918 -19.055 1.00 96.69 195 GLU A N 1
ATOM 1480 C CA . GLU A 1 195 ? 20.669 -5.617 -19.743 1.00 96.69 195 GLU A CA 1
ATOM 1481 C C . GLU A 1 195 ? 19.854 -4.519 -19.029 1.00 96.69 195 GLU A C 1
ATOM 1483 O O . GLU A 1 195 ? 20.290 -3.371 -18.930 1.00 96.69 195 GLU A O 1
ATOM 1488 N N . SER A 1 196 ? 18.694 -4.870 -18.465 1.00 97.38 196 SER A N 1
ATOM 1489 C CA . SER A 1 196 ? 17.808 -3.933 -17.765 1.00 97.38 196 SER A CA 1
ATOM 1490 C C . SER A 1 196 ? 18.236 -3.590 -16.334 1.00 97.38 196 SER A C 1
ATOM 1492 O O . SER A 1 196 ? 17.620 -2.709 -15.728 1.00 97.38 196 SER A O 1
ATOM 1494 N N . ALA A 1 197 ? 19.274 -4.226 -15.779 1.00 98.00 197 ALA A N 1
ATOM 1495 C CA . ALA A 1 197 ? 19.597 -4.150 -14.352 1.00 98.00 197 ALA A CA 1
ATOM 1496 C C . ALA A 1 197 ? 19.854 -2.725 -13.851 1.00 98.00 197 ALA A C 1
ATOM 1498 O O . ALA A 1 197 ? 19.349 -2.316 -12.803 1.00 98.00 197 ALA A O 1
ATOM 1499 N N . GLU A 1 198 ? 20.575 -1.920 -14.630 1.00 98.06 198 GLU A N 1
ATOM 1500 C CA . GLU A 1 198 ? 20.852 -0.528 -14.272 1.00 98.06 198 GLU A CA 1
ATOM 1501 C C . GLU A 1 198 ? 19.598 0.357 -14.316 1.00 98.06 198 GLU A C 1
ATOM 1503 O O . GLU A 1 198 ? 19.474 1.304 -13.534 1.00 98.06 198 GLU A O 1
ATOM 1508 N N . HIS A 1 199 ? 18.639 0.046 -15.191 1.00 98.19 199 HIS A N 1
ATOM 1509 C CA . HIS A 1 199 ? 17.351 0.733 -15.218 1.00 98.19 199 HIS A CA 1
ATOM 1510 C C . HIS A 1 199 ? 16.473 0.306 -14.035 1.00 98.19 199 HIS A C 1
ATOM 1512 O O . HIS A 1 199 ? 15.919 1.158 -13.340 1.00 98.19 199 HIS A O 1
ATOM 1518 N N . GLU A 1 200 ? 16.415 -0.994 -13.737 1.00 98.44 200 GLU A N 1
ATOM 1519 C CA . GLU A 1 200 ? 15.698 -1.534 -12.576 1.00 98.44 200 GLU A CA 1
ATOM 1520 C C . GLU A 1 200 ? 16.243 -0.979 -11.255 1.00 98.44 200 GLU A C 1
ATOM 1522 O O . GLU A 1 200 ? 15.457 -0.679 -10.352 1.00 98.44 200 GLU A O 1
ATOM 1527 N N . LYS A 1 201 ? 17.560 -0.746 -11.158 1.00 98.44 201 LYS A N 1
ATOM 1528 C CA . LYS A 1 201 ? 18.172 -0.038 -10.026 1.00 98.44 201 LYS A CA 1
ATOM 1529 C C . LYS A 1 201 ? 17.586 1.364 -9.862 1.00 98.44 201 LYS A C 1
ATOM 1531 O O . LYS A 1 201 ? 17.140 1.704 -8.772 1.00 98.44 201 LYS A O 1
ATOM 1536 N N . LYS A 1 202 ? 17.553 2.168 -10.934 1.00 98.56 202 LYS A N 1
ATOM 1537 C CA . LYS A 1 202 ? 17.014 3.543 -10.897 1.00 98.56 202 LYS A CA 1
ATOM 1538 C C . LYS A 1 202 ? 15.539 3.563 -10.497 1.00 98.56 202 LYS A C 1
ATOM 1540 O O . LYS A 1 202 ? 15.160 4.355 -9.637 1.00 98.56 202 LYS A O 1
ATOM 1545 N N . LEU A 1 203 ? 14.735 2.674 -11.087 1.00 98.38 203 LEU A N 1
ATOM 1546 C CA . LEU A 1 203 ? 13.317 2.525 -10.751 1.00 98.38 203 LEU A CA 1
ATOM 1547 C C . LEU A 1 203 ? 13.132 2.173 -9.275 1.00 98.38 203 LEU A C 1
ATOM 1549 O O . LEU A 1 203 ? 12.334 2.801 -8.589 1.00 98.38 20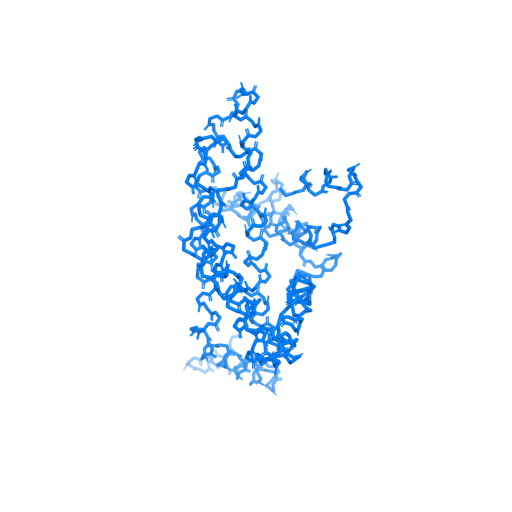3 LEU A O 1
ATOM 1553 N N . THR A 1 204 ? 13.895 1.197 -8.784 1.00 98.56 204 THR A N 1
ATOM 1554 C CA . THR A 1 204 ? 13.810 0.729 -7.397 1.00 98.56 204 THR A CA 1
ATOM 1555 C C . THR A 1 204 ? 14.201 1.818 -6.411 1.00 98.56 204 THR A C 1
ATOM 1557 O O . THR A 1 204 ? 13.500 2.003 -5.422 1.00 98.56 204 THR A O 1
ATOM 1560 N N . THR A 1 205 ? 15.273 2.567 -6.684 1.00 98.62 205 THR A N 1
ATOM 1561 C CA . THR A 1 205 ? 15.694 3.673 -5.818 1.00 98.62 205 THR A CA 1
ATOM 1562 C C . THR A 1 205 ? 14.598 4.725 -5.691 1.00 98.62 205 THR A C 1
ATOM 1564 O O . THR A 1 205 ? 14.125 4.964 -4.583 1.00 98.62 205 THR A O 1
ATOM 1567 N N . LEU A 1 206 ? 14.116 5.268 -6.815 1.00 98.69 206 LEU A N 1
ATOM 1568 C CA . LEU A 1 206 ? 13.069 6.293 -6.798 1.00 98.69 206 LEU A CA 1
ATOM 1569 C C . LEU A 1 206 ? 11.777 5.780 -6.148 1.00 98.69 206 LEU A C 1
ATOM 1571 O O . LEU A 1 206 ? 11.151 6.479 -5.354 1.00 98.69 206 LEU A O 1
ATOM 1575 N N . TYR A 1 207 ? 11.379 4.548 -6.473 1.00 98.62 207 TYR A N 1
ATOM 1576 C CA . TYR A 1 207 ? 10.183 3.943 -5.903 1.00 98.62 207 TYR A CA 1
ATOM 1577 C C . TYR A 1 207 ? 10.280 3.821 -4.379 1.00 98.62 207 TYR A C 1
ATOM 1579 O O . TYR A 1 207 ? 9.326 4.158 -3.678 1.00 98.62 207 TYR A O 1
ATOM 1587 N N . CYS A 1 208 ? 11.419 3.360 -3.858 1.00 98.56 208 CYS A N 1
ATOM 1588 C CA . CYS A 1 208 ? 11.631 3.210 -2.422 1.00 98.56 208 CYS A CA 1
ATOM 1589 C C . CYS A 1 208 ? 11.675 4.555 -1.690 1.00 98.56 208 CYS A C 1
ATOM 1591 O O . CYS A 1 208 ? 11.136 4.632 -0.587 1.00 98.56 208 CYS A O 1
ATOM 1593 N N . ASP A 1 209 ? 12.236 5.603 -2.299 1.00 98.50 209 ASP A N 1
ATOM 1594 C CA . ASP A 1 209 ? 12.242 6.956 -1.729 1.00 98.50 209 ASP A CA 1
ATOM 1595 C C . ASP A 1 209 ? 10.805 7.478 -1.554 1.00 98.50 209 ASP A C 1
ATOM 1597 O O . ASP A 1 209 ? 10.363 7.755 -0.435 1.00 98.50 209 ASP A O 1
ATOM 1601 N N . LEU A 1 210 ? 10.026 7.497 -2.642 1.00 98.62 210 LEU A N 1
ATOM 1602 C CA . LEU A 1 210 ? 8.636 7.974 -2.632 1.00 98.62 210 LEU A CA 1
ATOM 1603 C C . LEU A 1 210 ? 7.742 7.135 -1.707 1.00 98.62 210 LEU A C 1
ATOM 1605 O O . LEU A 1 210 ? 6.889 7.657 -0.984 1.00 98.62 210 LEU A O 1
ATOM 1609 N N . THR A 1 211 ? 7.936 5.816 -1.713 1.00 98.62 211 THR A N 1
ATOM 1610 C CA . THR A 1 211 ? 7.139 4.896 -0.894 1.00 98.62 211 THR A CA 1
ATOM 1611 C C . THR A 1 211 ? 7.487 5.023 0.588 1.00 98.62 211 THR A C 1
ATOM 1613 O O . THR A 1 211 ? 6.592 4.970 1.433 1.00 98.62 211 THR A O 1
ATOM 1616 N N . SER A 1 212 ? 8.758 5.262 0.922 1.00 98.50 212 SER A N 1
ATOM 1617 C CA . SER A 1 212 ? 9.191 5.550 2.292 1.00 98.50 212 SER A CA 1
ATOM 1618 C C . SER A 1 212 ? 8.506 6.801 2.850 1.00 98.50 212 SER A C 1
ATOM 1620 O O . SER A 1 212 ? 8.035 6.774 3.992 1.00 98.50 212 SER A O 1
ATOM 1622 N N . ASP A 1 213 ? 8.389 7.866 2.055 1.00 98.44 213 ASP A N 1
ATOM 1623 C CA . ASP A 1 213 ? 7.696 9.094 2.463 1.00 98.44 213 ASP A CA 1
ATOM 1624 C C . ASP A 1 213 ? 6.194 8.864 2.663 1.00 98.44 213 ASP A C 1
ATOM 1626 O O . ASP A 1 213 ? 5.615 9.314 3.660 1.00 98.44 213 ASP A O 1
ATOM 1630 N N . LYS A 1 214 ? 5.566 8.079 1.777 1.00 98.38 214 LYS A N 1
ATOM 1631 C CA . LYS A 1 214 ? 4.168 7.655 1.940 1.00 98.38 214 LYS A CA 1
ATOM 1632 C C . LYS A 1 214 ? 3.966 6.892 3.252 1.00 98.38 214 LYS A C 1
ATOM 1634 O O . LYS A 1 214 ? 3.069 7.240 4.018 1.00 98.38 214 LYS A O 1
ATOM 1639 N N . ILE A 1 215 ? 4.806 5.893 3.540 1.00 98.56 215 ILE A N 1
ATOM 1640 C CA . ILE A 1 215 ? 4.728 5.114 4.786 1.00 98.56 215 ILE A CA 1
ATOM 1641 C C . ILE A 1 215 ? 4.912 6.033 5.997 1.00 98.56 215 ILE A C 1
ATOM 1643 O O . ILE A 1 215 ? 4.122 5.979 6.934 1.00 98.56 215 ILE A O 1
ATOM 1647 N N . GLN A 1 216 ? 5.903 6.927 5.975 1.00 97.88 216 GLN A N 1
ATOM 1648 C CA . GLN A 1 216 ? 6.120 7.882 7.062 1.00 97.88 216 GLN A CA 1
ATOM 1649 C C . GLN A 1 216 ? 4.871 8.727 7.345 1.00 97.88 216 GLN A C 1
ATOM 1651 O O 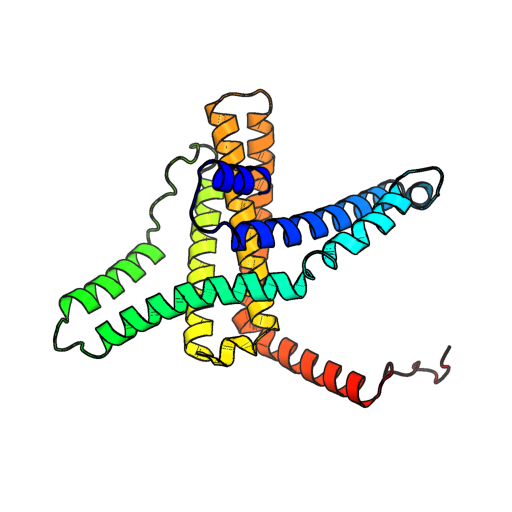. GLN A 1 216 ? 4.521 8.921 8.511 1.00 97.88 216 GLN A O 1
ATOM 1656 N N . SER A 1 217 ? 4.211 9.223 6.296 1.00 97.88 217 SER A N 1
ATOM 1657 C CA . SER A 1 217 ? 2.985 10.017 6.410 1.00 97.88 217 SER A CA 1
ATOM 1658 C C . SER A 1 217 ? 1.836 9.206 7.017 1.00 97.88 217 SER A C 1
ATOM 1660 O O . SER A 1 217 ? 1.216 9.648 7.988 1.00 97.88 217 SER A O 1
ATOM 1662 N N . LEU A 1 218 ? 1.611 7.982 6.524 1.00 98.00 218 LEU A N 1
ATOM 1663 C CA . LEU A 1 218 ? 0.588 7.066 7.043 1.00 98.00 218 LEU A CA 1
ATOM 1664 C C . LEU A 1 218 ? 0.803 6.760 8.531 1.00 98.00 218 LEU A C 1
ATOM 1666 O O . LEU A 1 218 ? -0.124 6.889 9.335 1.00 98.00 218 LEU A O 1
ATOM 1670 N N . LEU A 1 219 ? 2.034 6.409 8.911 1.00 97.12 219 LEU A N 1
ATOM 1671 C CA . LEU A 1 219 ? 2.382 6.064 10.288 1.00 97.12 219 LEU A CA 1
ATOM 1672 C C . LEU A 1 219 ? 2.299 7.270 11.231 1.00 97.12 219 LEU A C 1
ATOM 1674 O O . LEU A 1 219 ? 1.817 7.138 12.356 1.00 97.12 219 LEU A O 1
ATOM 1678 N N . ASN A 1 220 ? 2.697 8.462 10.778 1.00 95.94 220 ASN A N 1
ATOM 1679 C CA . ASN A 1 220 ? 2.504 9.692 11.550 1.00 95.94 220 ASN A CA 1
ATOM 1680 C C . ASN A 1 220 ? 1.013 9.985 11.759 1.00 95.94 220 ASN A C 1
ATOM 1682 O O . ASN A 1 220 ? 0.606 10.337 12.871 1.00 95.94 220 ASN A O 1
ATOM 1686 N N . GLY A 1 221 ? 0.201 9.760 10.720 1.00 95.38 221 GLY A N 1
ATOM 1687 C CA . GLY A 1 221 ? -1.252 9.912 10.740 1.00 95.38 221 GLY A CA 1
ATOM 1688 C C . GLY A 1 221 ? -1.938 9.141 11.868 1.00 95.38 221 GLY A C 1
ATOM 1689 O O . GLY A 1 221 ? -2.911 9.634 12.426 1.00 95.38 221 GLY A O 1
ATOM 1690 N N . ILE A 1 222 ? -1.391 8.000 12.300 1.00 93.94 222 ILE A N 1
ATOM 1691 C CA . ILE A 1 222 ? -1.934 7.219 13.427 1.00 93.94 222 ILE A CA 1
ATOM 1692 C C . ILE A 1 222 ? -2.034 8.051 14.716 1.00 93.94 222 ILE A C 1
ATOM 1694 O O . ILE A 1 222 ? -2.966 7.881 15.504 1.00 93.94 222 ILE A O 1
ATOM 1698 N N . LYS A 1 223 ? -1.078 8.957 14.949 1.00 87.44 223 LYS A N 1
ATOM 1699 C CA . LYS A 1 223 ? -1.059 9.824 16.136 1.00 87.44 223 LYS A CA 1
ATOM 1700 C C . LYS A 1 223 ? -1.629 11.208 15.848 1.00 87.44 223 LYS A C 1
ATOM 1702 O O . LYS A 1 223 ? -2.258 11.791 16.726 1.00 87.44 223 LYS A O 1
ATOM 1707 N N . THR A 1 224 ? -1.403 11.740 14.650 1.00 90.56 224 THR A N 1
ATOM 1708 C CA . THR A 1 224 ? -1.719 13.138 14.327 1.00 90.56 224 THR A CA 1
ATOM 1709 C C . THR A 1 224 ? -3.117 13.334 13.745 1.00 90.56 224 THR A C 1
ATOM 1711 O O . THR A 1 224 ? -3.703 14.393 13.947 1.00 90.56 224 THR A O 1
ATOM 1714 N N . ALA A 1 225 ? -3.691 12.330 13.073 1.00 88.31 225 ALA A N 1
ATOM 1715 C CA . ALA A 1 225 ? -4.976 12.461 12.385 1.00 88.31 225 ALA A CA 1
ATOM 1716 C C . ALA A 1 225 ? -6.196 12.199 13.283 1.00 88.31 225 ALA A C 1
ATOM 1718 O O . ALA A 1 225 ? -7.319 12.311 12.811 1.00 88.31 225 ALA A O 1
ATOM 1719 N N . VAL A 1 226 ? -6.010 11.913 14.578 1.00 86.94 226 VAL A N 1
ATOM 1720 C CA . VAL A 1 226 ? -7.100 11.538 15.506 1.00 86.94 226 VAL A CA 1
ATOM 1721 C C . VAL A 1 226 ? -8.254 12.547 15.496 1.00 86.94 226 VAL A C 1
ATOM 1723 O O . VAL A 1 226 ? -9.417 12.154 15.489 1.00 86.94 226 VAL A O 1
ATOM 1726 N N . LYS A 1 227 ? -7.944 13.849 15.455 1.00 90.56 227 LYS A N 1
ATOM 1727 C CA . LYS A 1 227 ? -8.966 14.901 15.389 1.00 90.56 227 LYS A CA 1
ATOM 1728 C C . LYS A 1 227 ? -9.734 14.868 14.064 1.00 90.56 227 LYS A C 1
ATOM 1730 O O . LYS A 1 227 ? -10.952 14.998 14.074 1.00 90.56 227 LYS A O 1
ATOM 1735 N N . HIS A 1 228 ? -9.037 14.675 12.945 1.00 92.62 228 HIS A N 1
ATOM 1736 C CA . HIS A 1 228 ? -9.670 14.579 11.629 1.00 92.62 228 HIS A CA 1
ATOM 1737 C C . HIS A 1 228 ? -10.531 13.316 11.512 1.00 92.62 228 HIS A C 1
ATOM 1739 O O . HIS A 1 228 ? -11.642 13.392 11.005 1.00 92.62 228 HIS A O 1
ATOM 1745 N N . ASP A 1 229 ? -10.068 12.187 12.050 1.00 93.56 229 ASP A N 1
ATOM 1746 C CA . ASP A 1 229 ? -10.817 10.927 12.091 1.00 93.56 229 ASP A CA 1
ATOM 1747 C C . ASP A 1 229 ? -12.125 11.079 12.877 1.00 93.56 229 ASP A C 1
ATOM 1749 O O . ASP A 1 229 ? -13.179 10.596 12.461 1.00 93.56 229 ASP A O 1
ATOM 1753 N N . GLN A 1 230 ? -12.073 11.785 14.010 1.00 93.25 230 GLN A N 1
ATOM 1754 C CA . GLN A 1 230 ? -13.265 12.091 14.790 1.00 93.25 230 GLN A CA 1
ATOM 1755 C C . GLN A 1 230 ? -14.238 12.985 14.007 1.00 93.25 230 GLN A C 1
ATOM 1757 O O . GLN A 1 230 ? -15.419 12.657 13.919 1.00 93.25 230 GLN A O 1
ATOM 1762 N N . GLN A 1 231 ? -13.744 14.061 13.392 1.00 95.88 231 GLN A N 1
ATOM 1763 C CA . GLN A 1 231 ? -14.574 14.957 12.581 1.00 95.88 231 GLN A CA 1
ATOM 1764 C C . GLN A 1 231 ? -15.196 14.238 11.378 1.00 95.88 231 GLN A C 1
ATOM 1766 O O . GLN A 1 231 ? -16.362 14.459 11.067 1.00 95.88 231 GLN A O 1
ATOM 1771 N N . LEU A 1 232 ? -14.459 13.333 10.729 1.00 95.38 232 LEU A N 1
ATOM 1772 C CA . LEU A 1 232 ? -14.982 12.524 9.631 1.00 95.38 232 LEU A CA 1
ATOM 1773 C C . LEU A 1 232 ? -16.144 11.638 10.098 1.00 95.38 232 LEU A C 1
ATOM 1775 O O . LEU A 1 232 ? -17.170 11.576 9.423 1.00 95.38 232 LEU A O 1
ATOM 1779 N N . ARG A 1 233 ? -16.018 10.992 11.268 1.00 94.69 233 ARG A N 1
ATOM 1780 C CA . ARG A 1 233 ? -17.107 10.202 11.873 1.00 94.69 233 ARG A CA 1
ATOM 1781 C C . ARG A 1 233 ? -18.319 11.072 12.208 1.00 94.69 233 ARG A C 1
ATOM 1783 O O . ARG A 1 233 ? -19.447 10.641 11.989 1.00 94.69 233 ARG A O 1
ATOM 1790 N N . GLU A 1 234 ? -18.105 12.269 12.748 1.00 96.69 234 GLU A N 1
ATOM 1791 C CA . GLU A 1 234 ? -19.179 13.219 13.068 1.00 96.69 234 GLU A CA 1
ATOM 1792 C C . GLU A 1 234 ? -19.951 13.618 11.800 1.00 96.69 234 GLU A C 1
ATOM 1794 O O . GLU A 1 234 ? -21.159 13.388 11.733 1.00 96.69 234 GLU A O 1
ATOM 1799 N N . ILE A 1 235 ? -19.247 14.068 10.757 1.00 97.00 235 ILE A N 1
ATOM 1800 C CA . ILE A 1 235 ? -19.842 14.447 9.465 1.00 97.00 235 ILE A CA 1
ATOM 1801 C C . ILE A 1 235 ? -20.573 13.261 8.822 1.00 97.00 235 ILE A C 1
ATOM 1803 O O . ILE A 1 235 ? -21.705 13.401 8.363 1.00 97.00 235 ILE A O 1
ATOM 1807 N N . ALA A 1 236 ? -19.962 12.073 8.805 1.00 95.81 236 ALA A N 1
ATOM 1808 C CA . ALA A 1 236 ? -20.584 10.881 8.231 1.00 95.81 236 ALA A CA 1
ATOM 1809 C C . ALA A 1 236 ? -21.890 10.509 8.952 1.00 95.81 236 ALA A C 1
ATOM 1811 O O . ALA A 1 236 ? -22.872 10.152 8.303 1.00 95.81 236 ALA A O 1
ATOM 1812 N N . ASN A 1 237 ? -21.932 10.637 10.283 1.00 97.00 237 ASN A N 1
ATOM 1813 C CA . ASN A 1 237 ? -23.143 10.395 11.066 1.00 97.00 237 ASN A CA 1
ATOM 1814 C C . ASN A 1 237 ? -24.240 11.425 10.784 1.00 97.00 237 ASN A C 1
ATOM 1816 O O . ASN A 1 237 ? -25.417 11.070 10.779 1.00 97.00 237 ASN A O 1
ATOM 1820 N N . GLU A 1 238 ? -23.882 12.690 10.570 1.00 97.56 238 GLU A N 1
ATOM 1821 C CA . GLU A 1 238 ? -24.841 13.727 10.183 1.00 97.56 238 GLU A CA 1
ATOM 1822 C C . GLU A 1 238 ? -25.441 13.431 8.807 1.00 97.56 238 GLU A C 1
ATOM 1824 O O . GLU A 1 238 ? -26.664 13.445 8.662 1.00 97.56 238 GLU A O 1
ATOM 1829 N N . VAL A 1 239 ? -24.604 13.090 7.821 1.00 97.31 239 VAL A N 1
ATOM 1830 C CA . VAL A 1 239 ? -25.056 12.737 6.464 1.00 97.31 239 VAL A CA 1
ATOM 1831 C C . VAL A 1 239 ? -25.940 11.492 6.492 1.00 97.31 239 VAL A C 1
ATOM 1833 O O . VAL A 1 239 ? -26.994 11.483 5.862 1.00 97.31 239 VAL A O 1
ATOM 1836 N N . LEU A 1 240 ? -25.562 10.467 7.263 1.00 96.50 240 LEU A N 1
ATOM 1837 C CA . LEU A 1 240 ? -26.361 9.252 7.424 1.00 96.50 240 LEU A CA 1
ATOM 1838 C C . LEU A 1 240 ? -27.736 9.550 8.033 1.00 96.50 240 LEU A C 1
ATOM 1840 O O . LEU A 1 240 ? -28.735 9.036 7.549 1.00 96.50 240 LEU A O 1
ATOM 1844 N N . LYS A 1 241 ? -27.803 10.399 9.067 1.00 97.50 241 LYS A N 1
ATOM 1845 C CA . LYS A 1 241 ? -29.077 10.814 9.681 1.00 97.50 241 LYS A CA 1
ATOM 1846 C C . LYS A 1 241 ? -29.943 11.649 8.740 1.00 97.50 241 LYS A C 1
ATOM 1848 O O . LYS A 1 241 ? -31.161 11.621 8.866 1.00 97.50 241 LYS A O 1
ATOM 1853 N N . ALA A 1 242 ? -29.322 12.430 7.859 1.00 96.75 242 ALA A N 1
ATOM 1854 C CA . ALA A 1 242 ? -30.025 13.275 6.903 1.00 96.75 242 ALA A CA 1
ATOM 1855 C C . ALA A 1 242 ? -30.482 12.514 5.647 1.00 96.75 242 ALA A C 1
ATOM 1857 O O . ALA A 1 242 ? -31.388 12.990 4.967 1.00 96.75 242 ALA A O 1
ATOM 1858 N N . GLU A 1 243 ? -29.838 11.387 5.321 1.00 96.69 243 GLU A N 1
ATOM 1859 C CA . GLU A 1 243 ? -30.037 10.595 4.093 1.00 96.69 243 GLU A CA 1
ATOM 1860 C C . GLU A 1 243 ? -29.882 11.408 2.792 1.00 96.69 243 GLU A C 1
ATOM 1862 O O . GLU A 1 243 ? -30.393 11.044 1.733 1.00 96.69 243 GLU A O 1
ATOM 1867 N N . LYS A 1 244 ? -29.160 12.532 2.852 1.00 93.00 244 LYS A N 1
ATOM 1868 C CA . LYS A 1 244 ? -28.919 13.429 1.717 1.00 93.00 244 LYS A CA 1
ATOM 1869 C C . LYS A 1 244 ? -27.664 14.268 1.922 1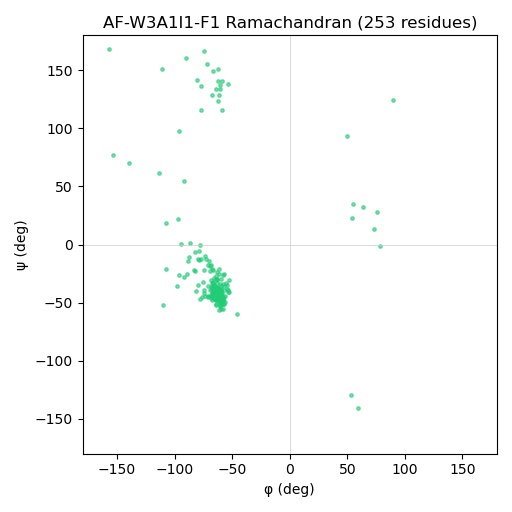.00 93.00 244 LYS A C 1
ATOM 1871 O O . LYS A 1 244 ? -27.131 14.364 3.028 1.00 93.00 244 LYS A O 1
ATOM 1876 N N . TYR A 1 245 ? -27.227 14.935 0.856 1.00 91.12 245 TYR A N 1
ATOM 1877 C CA . TYR A 1 245 ? -26.255 16.018 0.969 1.00 91.12 245 TYR A CA 1
ATOM 1878 C C . TYR A 1 245 ? -26.854 17.158 1.810 1.00 91.12 245 TYR A C 1
ATOM 1880 O O . TYR A 1 245 ? -27.952 17.634 1.526 1.00 91.12 245 TYR A O 1
ATOM 1888 N N . ILE A 1 246 ? -26.163 17.536 2.888 1.00 93.19 246 ILE A N 1
ATOM 1889 C CA . ILE A 1 246 ? -26.664 18.508 3.874 1.00 93.19 246 ILE A CA 1
ATOM 1890 C C . ILE A 1 246 ? -26.541 19.956 3.382 1.00 93.19 246 ILE A C 1
ATOM 1892 O O . ILE A 1 246 ? -27.509 20.701 3.547 1.00 93.19 246 ILE A O 1
ATOM 1896 N N . PRO A 1 247 ? -25.393 20.398 2.827 1.00 91.31 247 PRO A N 1
ATOM 1897 C CA . PRO A 1 247 ? -25.251 21.783 2.399 1.00 91.31 247 PRO A CA 1
ATOM 1898 C C . PRO A 1 247 ? -26.223 22.133 1.267 1.00 91.31 247 PRO A C 1
ATOM 1900 O O . PRO A 1 247 ? -26.338 21.404 0.287 1.00 91.31 247 PRO A O 1
ATOM 1903 N N . SER A 1 248 ? -26.887 23.278 1.386 1.00 89.25 248 SER A N 1
ATOM 1904 C CA . SER A 1 248 ? -27.632 23.895 0.287 1.00 89.25 248 SER A CA 1
ATOM 1905 C C . SER A 1 248 ? -26.729 24.845 -0.495 1.00 89.25 248 SER A C 1
ATOM 1907 O O . SER A 1 248 ? -25.716 25.330 0.026 1.00 89.25 248 SER A O 1
ATOM 1909 N N . HIS A 1 249 ? -27.113 25.180 -1.726 1.00 90.12 249 HIS A N 1
ATOM 1910 C CA . HIS A 1 249 ? -26.413 26.235 -2.456 1.00 90.12 249 HIS A CA 1
ATOM 1911 C C . HIS A 1 249 ? -26.470 27.558 -1.668 1.00 90.12 249 HIS A C 1
ATOM 1913 O O . HIS A 1 249 ? -27.503 27.902 -1.092 1.00 90.12 249 HIS A O 1
ATOM 1919 N N . ALA A 1 250 ? -25.379 28.335 -1.649 1.00 90.88 250 ALA A N 1
ATOM 1920 C CA . ALA A 1 250 ? -25.283 29.558 -0.836 1.00 90.88 250 ALA A CA 1
ATOM 1921 C C . ALA A 1 250 ? -26.320 30.638 -1.212 1.00 90.88 250 ALA A C 1
ATOM 1923 O O . ALA A 1 250 ? -26.626 31.513 -0.407 1.00 90.88 250 ALA A O 1
ATOM 1924 N N . THR A 1 251 ? -26.874 30.574 -2.426 1.00 91.69 251 THR A N 1
ATOM 1925 C CA . THR A 1 251 ? -27.955 31.459 -2.897 1.00 91.69 251 THR A CA 1
ATOM 1926 C C . THR A 1 251 ? -29.358 30.874 -2.705 1.00 91.69 251 THR A C 1
ATOM 1928 O O . THR A 1 251 ? -30.329 31.506 -3.110 1.00 91.69 251 THR A O 1
ATOM 1931 N N . GLY A 1 252 ? -29.479 29.668 -2.143 1.00 84.19 252 GLY A N 1
ATOM 1932 C CA . GLY A 1 252 ? -30.752 28.960 -1.976 1.00 84.19 252 GLY A CA 1
ATOM 1933 C C . GLY A 1 252 ? -31.346 28.383 -3.266 1.00 84.19 252 GLY A C 1
ATOM 1934 O O . GLY A 1 252 ? -32.518 28.019 -3.275 1.00 84.19 252 GLY A O 1
ATOM 1935 N N . ILE A 1 253 ? -30.573 28.32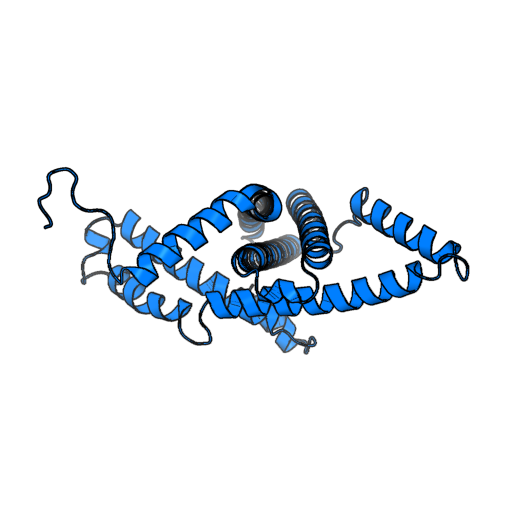2 -4.356 1.00 80.75 253 ILE A N 1
ATOM 1936 C CA . ILE A 1 253 ? -30.978 27.670 -5.608 1.00 80.75 253 ILE A CA 1
ATOM 1937 C C . ILE A 1 253 ? -30.400 26.256 -5.599 1.00 80.75 253 ILE A C 1
ATOM 1939 O O . ILE A 1 253 ? -29.225 26.074 -5.912 1.00 80.75 253 ILE A O 1
ATOM 1943 N N . ASP A 1 254 ? -31.205 25.273 -5.210 1.00 71.75 254 ASP A N 1
ATOM 1944 C CA . ASP A 1 254 ? -30.836 23.866 -5.362 1.00 71.75 254 ASP A CA 1
ATOM 1945 C C . ASP A 1 254 ? -31.038 23.474 -6.839 1.00 71.75 254 ASP A C 1
ATOM 1947 O O . ASP A 1 254 ? -32.150 23.582 -7.362 1.00 71.75 254 ASP A O 1
ATOM 1951 N N . CYS A 1 255 ? -29.945 23.120 -7.525 1.00 59.22 255 CYS A N 1
ATOM 1952 C CA . CYS A 1 255 ? -29.942 22.649 -8.916 1.00 59.22 255 CYS A CA 1
ATOM 1953 C C . CYS A 1 255 ? -30.452 21.209 -9.038 1.00 59.22 255 CYS A C 1
ATOM 1955 O O . CYS A 1 255 ? -30.076 20.383 -8.174 1.00 59.22 255 CYS A O 1
#

pLDDT: mean 90.94, std 11.27, range [50.12, 98.75]

Foldseek 3Di:
DVVVLVVCVVVVPPDSPLVVLLCLLVVLVCQLVVLVVVLVVVDPNLCDPVDCSVVSNVVSPCSCPPPHHNLRSLLVNLVVVLVVLLVVVVVLVVVVVCCVVPVPVVVVVVVVLVCCQPPPDQDPLFDPLCRVLSVLLSNLVNLLSVLSVVLCVVQPVNSSVVSLLSNLSSLSVSLSVVLVVLRVVLSVCVVVVDPCNVVSSVVSVVSSVVSSVSSVVSSV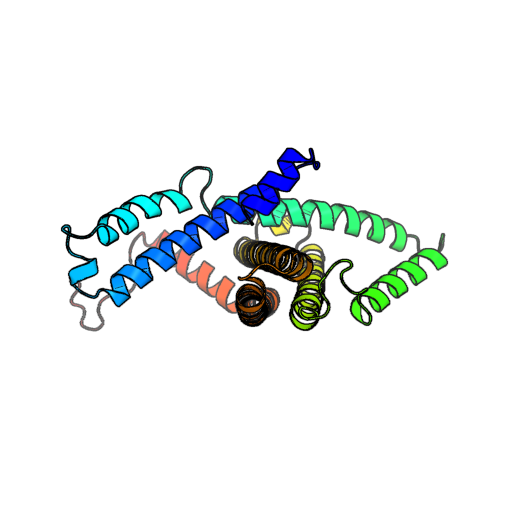CSPPVVVVVVVVVVVVVVCVVVVDDDDADPVNDRD

Radius of gyration: 22.45 Å; Cα contacts (8 Å, |Δi|>4): 198; chains: 1; bounding box: 57×56×71 Å

Mean predicted aligned error: 6.11 Å